Protein 3SYY (pdb70)

Sequence (194 aa):
TEEWFAARLGKVTASRVADVMTKAASRQNYMAELICQRLTGTQEINAAMQRGTELEPHARARYIIETGEIVTEVGLIDHPTIAGFGASPDGLVGDTGLIEIKCPNTWTHIETIKTGKPKPEYIKQMQTQMACTGRQWCDFVSYDDRLPDDMQYFCTRIERDDALIAEIETEVSAFLAELEAEIEYLKRKAAKLA

Organism: Laribacter hongkongensis (strain HLHK9) (NCBI:txid557598)

Nearest PDB structures (foldseek):
  3syy-assembly1_A  TM=1.005E+00  e=6.289E-39  Laribacter hongkongensis HLHK9
  3sz4-assembly1_A  TM=1.000E+00  e=2.609E-36  Laribacter hongkongensis HLHK9
  3slp-assembly1_B  TM=9.345E-01  e=1.397E-15  Lambdavirus lambda
  3sm4-assembly1_A  TM=9.066E-01  e=1.131E-14  Lambdavirus lambda
  5yet-assembly1_B  TM=6.930E-01  e=3.016E-07  Acanthamoeba polyphaga mimivirus

InterPro domains:
  IPR011335 Restriction endonuclease type II-like [SSF52980] (2-192)
  IPR011604 PD-(D/E)XK endonuclease-like domain superfamily [G3DSA:3.90.320.10] (1-203)
  IPR017482 Lambda-type exonuclease [TIGR03033] (2-155)
  IPR019080 YqaJ viral recombinase [PF09588] (7-148)
  IPR051703 NF-kappa-B Signaling Regulator [PTHR46609] (3-188)

CATH classification: 3.90.320.10

Solvent-accessible surface area: 10915 Å² total; per-residue (Å²): 136,154,117,121,91,66,28,30,54,3,46,0,21,2,74,70,0,20,39,1,7,57,188,66,75,37,38,90,94,4,11,51,74,3,17,70,27,75,79,91,40,91,52,169,226,124,88,40,136,124,63,8,99,120,13,47,73,101,0,26,48,36,0,68,135,90,60,66,52,130,29,77,116,46,42,30,49,76,13,97,121,28,86,20,1,0,0,40,3,24,0,36,0,32,132,66,0,0,0,10,8,33,15,31,85,39,143,44,0,41,83,18,71,138,83,32,149,11,95,97,77,55,42,47,14,0,4,0,0,0,4,6,36,46,35,89,29,0,5,4,0,1,16,0,61,126,25,79,103,126,90,26,46,28,44,40,107,28,109,64,62,94,79,34,8,56,92,0,45,94,36,0,50,47,0,7,60,78,0,82,62,76,16,90,133,67,114,164,116,65,73,179,157,119

Radius of gyrati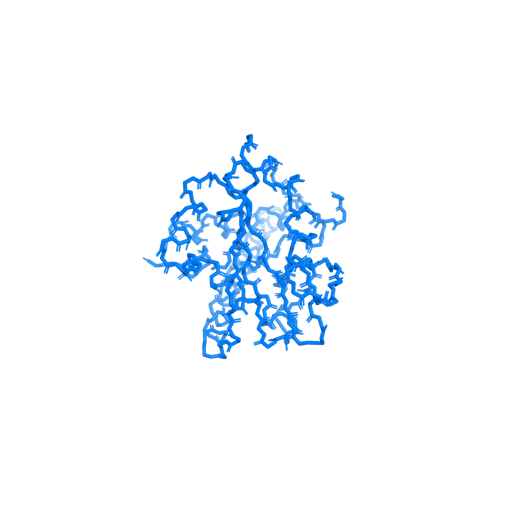on: 18.14 Å; Cα contacts (8 Å, |Δi|>4): 286; chains: 1; bounding box: 41×59×33 Å

Foldseek 3Di:
DVVLQVVQQLAAELLLLCLLDDPDPSNVVVLVQSLCRVVVVGHDDDPFVVVWVVCVVVQVVVVCVVPVWDWAADGWFAQPPDPRYTYGFRTDTDPAETEHETAGDPVVLVVCVVVVDDPVSVLSSFLSNCRRPVHFKYKYWYAYPVDPPVSGIHIDIGTHDVVSNVVSVVSSNVSVVVSVVVSVVVVVVVVVVD

B-factor: mean 37.61, std 10.14, range [21.61, 78.62]

Structure (mmCIF, N/CA/C/O backbone):
data_3SYY
#
_entry.id   3SYY
#
_cell.length_a   108.939
_cell.length_b   108.939
_cell.length_c   47.647
_cell.angle_alpha   90.00
_cell.angle_beta   90.00
_cell.angle_gamma   120.00
#
_symmetry.space_group_name_H-M   'P 63'
#
loop_
_entity.id
_entity.type
_entity.pdbx_description
1 polymer Exonuclease
2 non-polymer 'MAGNESIUM ION'
3 water water
#
loop_
_atom_site.group_PDB
_atom_site.id
_atom_site.type_symbol
_atom_site.label_atom_id
_atom_site.label_alt_id
_atom_site.label_comp_id
_atom_site.label_asym_id
_atom_site.label_entity_id
_atom_site.label_seq_id
_atom_site.pdbx_PDB_ins_code
_atom_site.Cartn_x
_atom_site.Cartn_y
_atom_site.Cartn_z
_atom_site.occupancy
_atom_site.B_iso_or_equiv
_atom_site.auth_seq_id
_atom_site.auth_comp_id
_atom_site.auth_asym_id
_atom_site.auth_atom_id
_atom_site.pdbx_PDB_model_num
ATOM 1 N N . THR A 1 5 ? -35.344 21.249 22.404 1.00 70.49 5 THR A N 1
ATOM 2 C CA . THR A 1 5 ? -34.118 21.662 23.150 1.00 70.50 5 THR A CA 1
ATOM 3 C C . THR A 1 5 ? -33.793 23.090 22.750 1.00 70.31 5 THR A C 1
ATOM 4 O O . THR A 1 5 ? -34.606 23.770 22.126 1.00 70.49 5 THR A O 1
ATOM 8 N N . GLU A 1 6 ? -32.600 23.530 23.131 1.00 69.94 6 GLU A N 1
A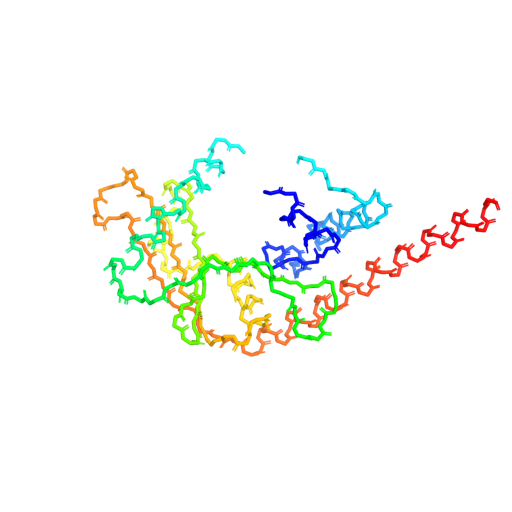TOM 9 C CA . GLU A 1 6 ? -32.023 24.783 22.683 1.00 69.36 6 GLU A CA 1
ATOM 10 C C . GLU A 1 6 ? -30.800 24.375 21.885 1.00 68.12 6 GLU A C 1
ATOM 11 O O . GLU A 1 6 ? -30.311 25.118 21.031 1.00 67.96 6 GLU A O 1
ATOM 17 N N . GLU A 1 7 ? -30.302 23.179 22.182 1.00 66.49 7 GLU A N 1
ATOM 18 C CA . GLU A 1 7 ? -29.171 22.629 21.457 1.00 65.07 7 GLU A CA 1
ATOM 19 C C . GLU A 1 7 ? -29.682 22.112 20.119 1.00 62.96 7 GLU A C 1
ATOM 20 O O . GLU A 1 7 ? -28.961 22.131 19.125 1.00 62.71 7 GLU A O 1
ATOM 26 N N . TRP A 1 8 ? -30.939 21.664 20.114 1.00 60.60 8 TRP A N 1
ATOM 27 C CA . TRP A 1 8 ? -31.641 21.264 18.895 1.00 58.44 8 TRP A CA 1
ATOM 28 C C . TRP A 1 8 ? -31.572 22.377 17.824 1.00 56.74 8 TRP A C 1
ATOM 29 O O . TRP A 1 8 ? -31.070 22.167 16.718 1.00 55.91 8 TRP A O 1
ATOM 40 N N . PHE A 1 9 ? -32.058 23.559 18.193 1.00 55.16 9 PHE A N 1
ATOM 41 C CA . PHE A 1 9 ? -32.029 24.733 17.327 1.00 53.63 9 PHE A CA 1
ATOM 42 C C . PHE A 1 9 ? -30.600 25.106 16.955 1.00 51.79 9 PHE A C 1
ATOM 43 O O . PHE A 1 9 ? -30.300 25.344 15.791 1.00 50.89 9 PHE A O 1
ATOM 51 N N . ALA A 1 10 ? -29.713 25.139 17.943 1.00 49.81 10 ALA A N 1
ATOM 52 C CA . ALA A 1 10 ? -28.349 25.568 17.699 1.00 47.92 10 ALA A CA 1
ATOM 53 C C . ALA A 1 10 ? -27.648 24.723 16.648 1.00 46.55 10 ALA A C 1
ATOM 54 O O . ALA A 1 10 ? -26.876 25.228 15.846 1.00 45.04 10 ALA A O 1
ATOM 56 N N . ALA A 1 11 ? -27.911 23.426 16.658 1.00 45.03 11 ALA A N 1
ATOM 57 C CA . ALA A 1 11 ? -27.257 22.527 15.712 1.00 43.10 11 ALA A CA 1
ATOM 58 C C . ALA A 1 11 ? -27.774 22.738 14.284 1.00 41.74 11 ALA A C 1
ATOM 59 O O . ALA A 1 11 ? -27.094 22.399 13.322 1.00 41.55 11 ALA A O 1
ATOM 61 N N . ARG A 1 12 ? -28.973 23.310 14.161 1.00 39.84 12 ARG A N 1
ATOM 62 C CA . ARG A 1 12 ? -29.652 23.479 12.877 1.00 38.83 12 ARG A CA 1
ATOM 63 C C . ARG A 1 12 ? -29.524 24.900 12.286 1.00 37.98 12 ARG A C 1
ATOM 64 O O . ARG A 1 12 ? -29.749 25.094 11.083 1.00 37.58 12 ARG A O 1
ATOM 72 N N . LEU A 1 13 ? -29.171 25.866 13.130 1.00 37.03 13 LEU A N 1
ATOM 73 C CA . LEU A 1 13 ? -29.106 27.295 12.725 1.00 36.64 13 LEU A CA 1
ATOM 74 C C . LEU A 1 13 ? -28.263 27.559 11.472 1.00 34.92 13 LEU A C 1
ATOM 75 O O . LEU A 1 13 ? -27.116 27.147 11.389 1.00 36.34 13 LEU A O 1
ATOM 80 N N . GLY A 1 14 ? -28.852 28.195 10.465 1.00 33.90 14 GLY A N 1
ATOM 81 C CA . GLY A 1 14 ? -28.121 28.513 9.258 1.00 32.13 14 GLY A CA 1
ATOM 82 C C . GLY A 1 14 ? -27.830 27.360 8.310 1.00 31.84 14 GLY A C 1
ATOM 83 O O . GLY A 1 14 ? -27.234 27.574 7.272 1.00 30.41 14 GLY A O 1
ATOM 84 N N . LYS A 1 15 ? -28.270 26.140 8.636 1.00 31.00 15 LYS A N 1
ATOM 85 C CA . LYS A 1 15 ? -27.939 24.967 7.793 1.00 29.82 15 LYS A CA 1
ATOM 86 C C . LYS A 1 15 ? -29.093 24.566 6.902 1.00 28.87 15 LYS A C 1
ATOM 87 O O . LYS A 1 15 ? -30.255 24.735 7.264 1.00 28.57 15 LYS A O 1
ATOM 93 N N . VAL A 1 16 ? -28.771 24.059 5.715 1.00 27.89 16 VAL A N 1
ATOM 94 C CA . VAL A 1 16 ? -29.719 23.351 4.908 1.00 27.70 16 VAL A CA 1
ATOM 95 C C . VAL A 1 16 ? -29.980 22.004 5.614 1.00 28.45 16 VAL A C 1
ATOM 96 O O . VAL A 1 16 ? -29.032 21.312 5.989 1.00 26.90 16 VAL A O 1
ATOM 100 N N . THR A 1 17 ? -31.253 21.667 5.831 1.00 28.04 17 THR A N 1
ATOM 101 C CA . THR A 1 17 ? -31.549 20.381 6.468 1.00 29.05 17 THR A CA 1
ATOM 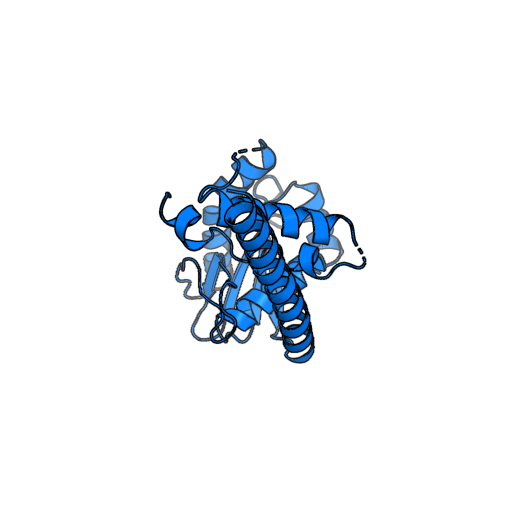102 C C . THR A 1 17 ? -32.266 19.457 5.490 1.00 28.42 17 THR A C 1
ATOM 103 O O . THR A 1 17 ? -32.878 19.896 4.511 1.00 26.89 17 THR A O 1
ATOM 107 N N . ALA A 1 18 ? -32.183 18.155 5.752 1.00 27.57 18 ALA A N 1
ATOM 108 C CA . ALA A 1 18 ? -32.804 17.165 4.874 1.00 29.14 18 ALA A CA 1
ATOM 109 C C . ALA A 1 18 ? -34.320 17.453 4.664 1.00 28.58 18 ALA A C 1
ATOM 110 O O . ALA A 1 18 ? -34.839 17.279 3.581 1.00 28.05 18 ALA A O 1
ATOM 112 N N . SER A 1 19 ? -34.993 17.897 5.710 1.00 30.12 19 SER A N 1
ATOM 113 C CA . SER A 1 19 ? -36.448 18.141 5.629 1.00 32.77 19 SER A CA 1
ATOM 114 C C . SER A 1 19 ? -36.804 19.289 4.675 1.00 32.54 19 SER A C 1
ATOM 115 O O . SER A 1 19 ? -37.965 19.457 4.310 1.00 31.60 19 SER A O 1
ATOM 118 N N . ARG A 1 20 ? -35.795 20.055 4.240 1.00 30.06 20 ARG A N 1
ATOM 119 C CA . ARG A 1 20 ? -36.063 21.203 3.377 1.00 30.29 20 ARG A CA 1
ATOM 120 C C . ARG A 1 20 ? -35.427 21.053 2.028 1.00 30.52 20 ARG A C 1
ATOM 121 O O . ARG A 1 20 ? -35.488 21.963 1.175 1.00 30.53 20 ARG A O 1
ATOM 129 N N . VAL A 1 21 ? -34.797 19.900 1.784 1.00 30.34 21 VAL A N 1
ATOM 130 C CA . VAL A 1 21 ? -34.126 19.728 0.500 1.00 30.11 21 VAL A CA 1
ATOM 131 C C . VAL A 1 21 ? -35.084 19.873 -0.664 1.00 31.15 21 VAL A C 1
ATOM 132 O O . VAL A 1 21 ? -34.721 20.416 -1.725 1.00 30.93 21 VAL A O 1
ATOM 136 N N . ALA A 1 22 ? -36.327 19.406 -0.503 1.00 30.90 22 ALA A N 1
ATOM 137 C CA . ALA A 1 22 ? -37.277 19.567 -1.595 1.00 31.08 22 ALA A CA 1
ATOM 138 C C . ALA A 1 22 ? -37.498 21.067 -1.969 1.00 31.67 22 ALA A C 1
ATOM 139 O O . ALA A 1 22 ? -37.681 21.401 -3.138 1.00 31.45 22 ALA A O 1
ATOM 141 N N . ASP A 1 23 ? -37.482 21.948 -0.979 1.00 31.59 23 ASP A N 1
ATOM 142 C CA . ASP A 1 23 ? -37.593 23.394 -1.257 1.00 32.24 23 ASP A CA 1
ATOM 143 C C . ASP A 1 23 ? -36.377 23.918 -2.036 1.00 33.05 23 ASP A C 1
ATOM 144 O O . ASP A 1 23 ? -36.524 24.785 -2.919 1.00 34.08 23 ASP A O 1
ATOM 149 N N . VAL A 1 24 ? -35.201 23.409 -1.689 1.00 32.77 24 VAL A N 1
ATOM 150 C CA . VAL A 1 24 ? -33.993 23.728 -2.439 1.00 33.94 24 VAL A CA 1
ATOM 151 C C . VAL A 1 24 ? -34.140 23.368 -3.919 1.00 36.90 24 VAL A C 1
ATOM 152 O O . VAL A 1 24 ? -33.884 24.206 -4.771 1.00 36.95 24 VAL A O 1
ATOM 156 N N . MET A 1 25 ? -34.623 22.159 -4.223 1.00 37.54 25 MET A N 1
ATOM 157 C CA . MET A 1 25 ? -34.526 21.597 -5.569 1.00 41.90 25 MET A CA 1
ATOM 158 C C . MET A 1 25 ? -35.717 21.804 -6.496 1.00 45.16 25 MET A C 1
ATOM 159 O O . MET A 1 25 ? -35.637 21.486 -7.677 1.00 46.35 25 MET A O 1
ATOM 164 N N . THR A 1 26 ? -36.824 22.304 -5.984 1.00 49.36 26 THR A N 1
ATOM 165 C CA . THR A 1 26 ? -38.052 22.251 -6.776 1.00 53.42 26 THR A CA 1
ATOM 166 C C . THR A 1 26 ? -38.075 23.287 -7.899 1.00 55.22 26 THR A C 1
ATOM 167 O O . THR A 1 26 ? -37.503 24.381 -7.760 1.00 55.95 26 THR A O 1
ATOM 171 N N . LYS A 1 27 ? -38.715 22.917 -9.011 1.00 57.45 27 LYS A N 1
ATOM 172 C CA . LYS A 1 27 ? -38.760 23.753 -10.225 1.00 59.04 27 LYS A CA 1
ATOM 173 C C . LYS A 1 27 ? -40.183 23.919 -10.766 1.00 59.51 27 LYS A C 1
ATOM 174 O O . LYS A 1 27 ? -40.481 24.905 -11.453 1.00 60.80 27 LYS A O 1
ATOM 180 N N . ALA A 1 33 ? -38.106 28.192 -8.347 1.00 53.08 33 ALA A N 1
ATOM 181 C CA . ALA A 1 33 ? -39.278 28.272 -7.462 1.00 52.04 33 ALA A CA 1
ATOM 182 C C . ALA A 1 33 ? -39.208 29.322 -6.337 1.00 51.02 33 ALA A C 1
ATOM 183 O O . ALA A 1 33 ? -38.119 29.782 -5.912 1.00 51.10 33 ALA A O 1
ATOM 185 N N . ALA A 1 34 ? -40.400 29.725 -5.885 1.00 48.36 34 ALA A N 1
ATOM 186 C CA . ALA A 1 34 ? -40.550 30.654 -4.773 1.00 44.95 34 ALA A CA 1
ATOM 187 C C . ALA A 1 34 ? -40.063 29.973 -3.509 1.00 42.64 34 ALA A C 1
ATOM 188 O O . ALA A 1 34 ? -39.458 30.615 -2.669 1.00 40.67 34 ALA A O 1
ATOM 190 N N . SER A 1 35 ? -40.326 28.662 -3.386 1.00 39.75 35 SER A N 1
ATOM 191 C CA . SER A 1 35 ? -39.908 27.954 -2.184 1.00 38.20 35 SER A CA 1
ATOM 192 C C . SER A 1 35 ? -38.375 27.948 -2.032 1.00 34.55 35 SER A C 1
ATOM 193 O O . SER A 1 35 ? -37.888 27.953 -0.928 1.00 34.56 35 SER A O 1
ATOM 196 N N . ARG A 1 36 ? -37.637 27.911 -3.127 1.00 32.26 36 ARG A N 1
ATOM 197 C CA . ARG A 1 36 ? -36.155 27.937 -3.020 1.00 30.54 36 ARG A CA 1
ATOM 198 C C . ARG A 1 36 ? -35.686 29.298 -2.512 1.00 30.17 36 ARG A C 1
ATOM 199 O O . ARG A 1 36 ? -34.903 29.412 -1.569 1.00 28.92 36 ARG A O 1
ATOM 207 N N . GLN A 1 37 ? -36.186 30.351 -3.141 1.00 29.92 37 GLN A N 1
ATOM 208 C CA . GLN A 1 37 ? -35.863 31.705 -2.674 1.00 31.71 37 GLN A CA 1
ATOM 209 C C . GLN A 1 37 ? -36.338 32.024 -1.276 1.00 30.49 37 GLN A C 1
ATOM 210 O O . GLN A 1 37 ? -35.632 32.693 -0.509 1.00 30.44 37 GLN A O 1
ATOM 216 N N . ASN A 1 38 ? -37.535 31.550 -0.899 1.00 30.78 38 ASN A N 1
ATOM 217 C CA . ASN A 1 38 ? -38.013 31.784 0.480 1.00 30.46 38 ASN A CA 1
ATOM 218 C C . ASN A 1 38 ? -37.161 31.070 1.523 1.00 29.91 38 ASN A C 1
ATOM 219 O O . ASN A 1 38 ? -36.895 31.612 2.580 1.00 28.32 38 ASN A O 1
ATOM 224 N N . TYR A 1 39 ? -36.726 29.844 1.224 1.00 29.07 39 TYR A N 1
ATOM 225 C CA . TYR A 1 39 ? -35.825 29.135 2.153 1.00 29.40 39 TYR A CA 1
ATOM 226 C C . TYR A 1 39 ? -34.478 29.856 2.222 1.00 28.74 39 TYR A C 1
ATOM 227 O O . TYR A 1 39 ? -33.923 30.010 3.276 1.00 28.99 39 TYR A O 1
ATOM 236 N N . MET A 1 40 ? -33.963 30.264 1.069 1.00 30.18 40 MET A N 1
ATOM 237 C CA . MET A 1 40 ? -32.683 31.015 1.032 1.00 31.63 40 MET A CA 1
ATOM 238 C C . MET A 1 40 ? -32.761 32.241 1.972 1.00 30.97 40 MET A C 1
ATOM 239 O O . MET A 1 40 ? -31.893 32.440 2.822 1.00 30.26 40 MET A O 1
ATOM 244 N N . ALA A 1 41 ? -33.872 33.001 1.888 1.00 30.85 41 ALA A N 1
ATOM 245 C CA . ALA A 1 41 ? -34.093 34.167 2.740 1.00 30.13 41 ALA A CA 1
ATOM 246 C C . ALA A 1 41 ? -34.131 33.750 4.203 1.00 29.45 41 ALA A C 1
ATOM 247 O O . ALA A 1 41 ? -33.544 34.403 5.079 1.00 29.62 41 ALA A O 1
ATOM 249 N N . GLU A 1 42 ? -34.782 32.618 4.500 1.00 29.12 42 GLU A N 1
ATOM 250 C CA . GLU A 1 42 ? -34.831 32.154 5.864 1.00 28.94 42 GLU A CA 1
ATOM 251 C C . GLU A 1 42 ? -33.425 31.874 6.411 1.00 28.02 42 GLU A C 1
ATOM 252 O O . GLU A 1 42 ? -33.114 32.197 7.569 1.00 27.96 42 GLU A O 1
ATOM 258 N N . LEU A 1 43 ? -32.610 31.183 5.622 1.00 28.77 43 LEU A N 1
ATOM 259 C CA . LEU A 1 43 ? -31.261 30.819 6.097 1.00 28.51 43 LEU A CA 1
ATOM 260 C C . LEU A 1 43 ? -30.334 32.078 6.181 1.00 28.27 43 LEU A C 1
ATOM 261 O O . LEU A 1 43 ? -29.509 32.189 7.093 1.00 29.97 43 LEU A O 1
ATOM 266 N N . ILE A 1 44 ? -30.501 33.014 5.253 1.00 28.87 44 ILE A N 1
ATOM 267 C CA . ILE A 1 44 ? -29.740 34.306 5.332 1.00 29.86 44 ILE A CA 1
ATOM 268 C C . ILE A 1 44 ? -30.024 35.001 6.649 1.00 29.01 44 ILE A C 1
ATOM 269 O O . ILE A 1 44 ? -29.092 35.355 7.401 1.00 28.85 44 ILE A O 1
ATOM 274 N N . CYS A 1 45 ? -31.311 35.151 6.977 1.00 28.61 45 CYS A N 1
ATOM 275 C CA . CYS A 1 45 ? -31.672 35.819 8.206 1.00 28.83 45 CYS A CA 1
ATOM 276 C C . CYS A 1 45 ? -31.181 35.053 9.452 1.00 29.54 45 CYS A C 1
ATOM 277 O O . CYS A 1 45 ? -30.796 35.655 10.436 1.00 29.57 45 CYS A O 1
ATOM 280 N N . GLN A 1 46 ? -31.234 33.713 9.434 1.00 29.31 46 GLN A N 1
ATOM 281 C CA . GLN A 1 46 ? -30.700 32.955 10.562 1.00 28.59 46 GLN A CA 1
ATOM 282 C C . GLN A 1 46 ? -29.198 33.216 10.766 1.00 28.50 46 GLN A C 1
ATOM 283 O O . GLN A 1 46 ? -28.768 33.430 11.863 1.00 28.92 46 GLN A O 1
ATOM 289 N N . ARG A 1 47 ? -28.435 33.187 9.692 1.00 28.89 47 ARG A N 1
ATOM 290 C CA . ARG A 1 47 ? -26.983 33.369 9.785 1.00 30.64 47 ARG A CA 1
ATOM 291 C C . ARG A 1 47 ? -26.640 34.795 10.223 1.00 31.01 47 ARG A C 1
ATOM 292 O O . ARG A 1 47 ? -25.778 34.983 11.061 1.00 31.96 47 ARG A O 1
ATOM 300 N N . LEU A 1 48 ? -27.348 35.781 9.694 1.00 31.12 48 LEU A N 1
ATOM 301 C CA . LEU A 1 48 ? -27.092 37.192 10.046 1.00 31.31 48 LEU A CA 1
ATOM 302 C C . LEU A 1 48 ? -27.525 37.562 11.438 1.00 32.24 48 LEU A C 1
ATOM 303 O O . LEU A 1 48 ? -26.764 38.247 12.167 1.00 32.45 48 LEU A O 1
ATOM 308 N N . THR A 1 49 ? -28.723 37.109 11.841 1.00 32.66 49 THR A N 1
ATOM 309 C CA . THR A 1 49 ? -29.269 37.471 13.159 1.00 33.50 49 THR A CA 1
ATOM 310 C C . THR A 1 49 ? -28.847 36.530 14.287 1.00 35.33 49 THR A C 1
ATOM 311 O O . THR A 1 49 ? -28.917 36.885 15.495 1.00 33.44 49 THR A O 1
ATOM 315 N N . GLY A 1 50 ? -28.400 35.332 13.916 1.00 36.63 50 GLY A N 1
ATOM 316 C CA . GLY A 1 50 ? -28.042 34.358 14.932 1.00 40.53 50 GLY A CA 1
ATOM 317 C C . GLY A 1 50 ? -29.219 33.717 15.654 1.00 42.17 50 GLY A C 1
ATOM 318 O O . GLY A 1 50 ? -29.013 33.037 16.634 1.00 43.25 50 GLY A O 1
ATOM 319 N N . THR A 1 51 ? -30.442 33.935 15.188 1.00 44.34 51 THR A N 1
ATOM 320 C CA . THR A 1 51 ? -31.634 33.260 15.736 1.00 47.83 51 THR A CA 1
ATOM 321 C C . THR A 1 51 ? -32.599 32.880 14.614 1.00 48.92 51 THR A C 1
ATOM 322 O O . THR A 1 51 ? -32.537 33.433 13.511 1.00 47.42 51 THR A O 1
ATOM 326 N N . GLN A 1 52 ? -33.468 31.905 14.897 1.00 51.57 52 GLN A N 1
ATOM 327 C CA . GLN A 1 52 ? -34.511 31.511 13.952 1.00 53.75 52 GLN A CA 1
ATOM 328 C C . GLN A 1 52 ? -35.836 32.109 14.397 1.00 55.75 52 GLN A C 1
ATOM 329 O O . GLN A 1 52 ? -36.016 32.362 15.590 1.00 55.82 52 GLN A O 1
ATOM 335 N N . GLU A 1 53 ? -36.748 32.337 13.445 1.00 58.01 53 GLU A N 1
ATOM 336 C CA . GLU A 1 53 ? -38.132 32.764 13.748 1.00 60.50 53 GLU A CA 1
ATOM 337 C C . GLU A 1 53 ? -38.963 31.622 14.364 1.00 61.48 53 GLU A C 1
ATOM 338 O O . GLU A 1 53 ? -38.826 30.471 13.945 1.00 61.71 53 GLU A O 1
ATOM 344 N N . ILE A 1 54 ? -39.813 31.934 15.345 1.00 62.42 54 ILE A N 1
ATOM 345 C CA . ILE A 1 54 ? -40.665 30.899 15.971 1.00 63.49 54 ILE A CA 1
ATOM 346 C C . ILE A 1 54 ? -41.914 30.618 15.135 1.00 63.47 54 ILE A C 1
ATOM 347 O O . ILE A 1 54 ? -41.834 29.973 14.088 1.00 63.76 54 ILE A O 1
ATOM 352 N N . ASN A 1 58 ? -49.144 23.934 14.244 1.00 54.85 58 ASN A N 1
ATOM 353 C CA . ASN A 1 58 ? -50.572 23.791 14.546 1.00 55.01 58 ASN A CA 1
ATOM 354 C C . ASN A 1 58 ? -50.940 22.545 15.380 1.00 55.10 58 ASN A C 1
ATOM 355 O O . ASN A 1 58 ? -50.064 21.772 15.775 1.00 54.81 58 ASN A O 1
ATOM 360 N N . ALA A 1 59 ? -52.236 22.372 15.653 1.00 54.68 59 ALA A N 1
ATOM 361 C CA . ALA A 1 59 ? -52.755 21.207 16.401 1.00 54.80 59 ALA A CA 1
ATOM 362 C C . ALA A 1 59 ? -52.267 19.862 15.827 1.00 54.64 59 ALA A C 1
ATOM 363 O O . ALA A 1 59 ? -51.756 19.019 16.574 1.00 54.70 59 ALA A O 1
ATOM 365 N N . ALA A 1 60 ? -52.387 19.701 14.503 1.00 54.23 60 ALA A N 1
ATOM 366 C CA . ALA A 1 60 ? -51.963 18.493 13.778 1.00 54.10 60 ALA A CA 1
ATOM 367 C C . ALA A 1 60 ? -50.444 18.220 13.840 1.00 53.95 60 ALA A C 1
ATOM 368 O O . ALA A 1 60 ? -50.017 17.072 14.013 1.00 53.15 60 ALA A O 1
ATOM 370 N N . MET A 1 61 ? -49.635 19.278 13.708 1.00 53.59 61 MET A N 1
ATOM 371 C CA . MET A 1 61 ? -48.181 19.189 13.861 1.00 52.97 61 MET A CA 1
ATOM 372 C C . MET A 1 61 ? -47.798 18.797 15.270 1.00 51.87 61 MET A C 1
ATOM 373 O O . MET A 1 61 ? -46.961 17.920 15.466 1.00 51.49 61 MET A O 1
ATOM 378 N N . GLN A 1 62 ? -48.399 19.447 16.254 1.00 50.41 62 GLN A N 1
ATOM 379 C CA . GLN A 1 62 ? -48.090 19.145 17.639 1.00 49.83 62 GLN A CA 1
ATOM 380 C C . GLN A 1 62 ? -48.535 17.711 18.005 1.00 48.47 62 GLN A C 1
ATOM 381 O O . GLN A 1 62 ? -47.793 16.968 18.662 1.00 47.55 62 GLN A O 1
ATOM 387 N N . ARG A 1 63 ? -49.751 17.350 17.588 1.00 46.59 63 ARG A N 1
ATOM 388 C CA . ARG A 1 63 ? -50.317 16.034 17.880 1.00 45.83 63 ARG A CA 1
ATOM 389 C C . ARG A 1 63 ? -49.378 14.985 17.260 1.00 44.47 63 ARG A C 1
ATOM 390 O O . ARG A 1 63 ? -48.991 14.016 17.920 1.00 45.00 63 ARG A O 1
ATOM 398 N N . GLY A 1 64 ? -48.971 15.249 16.023 1.00 43.33 64 GLY A N 1
ATOM 399 C CA . GLY A 1 64 ? -48.008 14.455 15.283 1.00 42.65 64 GLY A CA 1
ATOM 400 C C . GLY A 1 64 ? -46.687 14.196 15.981 1.00 42.65 64 GLY A C 1
ATOM 401 O O . GLY A 1 64 ? -46.266 13.034 16.096 1.00 42.80 64 GLY A O 1
ATOM 402 N N . THR A 1 65 ? -46.033 15.266 16.440 1.00 41.09 65 THR A N 1
ATOM 403 C CA . THR A 1 65 ? -44.747 15.190 17.140 1.00 40.95 65 THR A CA 1
ATOM 404 C C . THR A 1 65 ? -44.881 14.352 18.388 1.00 39.31 65 THR A C 1
ATOM 405 O O . THR A 1 65 ? -43.993 13.540 18.686 1.00 38.24 65 THR A O 1
ATOM 409 N N . GLU A 1 66 ? -46.001 14.519 19.091 1.00 36.77 66 GLU A N 1
ATOM 410 C CA . GLU A 1 66 ? -46.233 13.775 20.311 1.00 37.39 66 GLU A CA 1
ATOM 411 C C . GLU A 1 66 ? -46.481 12.290 20.077 1.00 34.68 66 GLU A C 1
ATOM 412 O O . GLU A 1 66 ? -46.226 11.483 20.955 1.00 36.33 66 GLU A O 1
ATOM 418 N N . LEU A 1 67 ? -47.015 11.954 18.922 1.00 33.34 67 LEU A N 1
ATOM 419 C CA . LEU A 1 67 ? -47.252 10.536 18.552 1.00 31.71 67 LEU A CA 1
ATOM 420 C C . LEU A 1 67 ? -45.998 9.812 18.035 1.00 32.29 67 LEU A C 1
ATOM 421 O O . LEU A 1 67 ? -45.985 8.566 17.905 1.00 31.02 67 LEU A O 1
ATOM 426 N N . GLU A 1 68 ? -44.966 10.547 17.670 1.00 30.46 68 GLU A N 1
ATOM 427 C CA . GLU A 1 68 ? -43.872 9.858 16.966 1.00 33.10 68 GLU A CA 1
ATOM 428 C C . GLU A 1 68 ? -43.186 8.730 17.837 1.00 32.68 68 GLU A C 1
ATOM 429 O O . GLU A 1 68 ? -42.812 7.688 17.303 1.00 32.62 68 GLU A O 1
ATOM 435 N N . PRO A 1 69 ? -43.067 8.919 19.152 1.00 32.83 69 PRO A N 1
ATOM 436 C CA . PRO A 1 69 ? -42.531 7.761 19.878 1.00 32.89 69 PRO A CA 1
ATOM 437 C C . PRO A 1 69 ? -43.449 6.532 19.938 1.00 32.08 69 PRO A C 1
ATOM 438 O O . PRO A 1 69 ? -42.943 5.450 20.201 1.00 30.84 69 PRO A O 1
ATOM 442 N N . HIS A 1 70 ? -44.752 6.713 19.708 1.00 31.08 70 HIS A N 1
ATOM 443 C CA . HIS A 1 70 ? -45.689 5.584 19.650 1.00 29.75 70 HIS A CA 1
ATOM 444 C C . HIS A 1 70 ? -45.345 4.899 18.367 1.00 29.22 70 HIS A C 1
ATOM 445 O O . HIS A 1 70 ? -45.249 3.661 18.328 1.00 28.41 70 HIS A O 1
ATOM 452 N N . ALA A 1 71 ? -45.232 5.675 17.283 1.00 28.24 71 ALA A N 1
ATOM 453 C CA . ALA A 1 71 ? -44.897 5.127 15.980 1.00 28.82 71 ALA A CA 1
ATOM 454 C C . ALA A 1 71 ? -43.556 4.382 16.009 1.00 28.90 71 ALA A C 1
ATOM 455 O O . ALA A 1 71 ? -43.433 3.294 15.409 1.00 28.50 71 ALA A O 1
ATOM 457 N N . ARG A 1 72 ? -42.569 4.984 16.657 1.00 28.36 72 ARG A N 1
ATOM 458 C CA . ARG A 1 72 ? -41.236 4.369 16.800 1.00 30.70 72 ARG A CA 1
ATOM 459 C C . ARG A 1 72 ? -41.413 2.993 17.492 1.00 31.39 72 ARG A C 1
ATOM 460 O O . ARG A 1 72 ? -40.850 1.998 17.024 1.00 32.66 72 ARG A O 1
ATOM 468 N N . ALA A 1 73 ? -42.190 2.946 18.576 1.00 32.58 73 ALA A N 1
ATOM 469 C CA . ALA A 1 73 ? -42.386 1.688 19.297 1.00 32.93 73 ALA A CA 1
ATOM 470 C C . ALA A 1 73 ? -43.092 0.689 18.403 1.00 33.12 73 ALA A C 1
ATOM 471 O O . ALA A 1 73 ? -42.643 -0.445 18.311 1.00 34.38 73 ALA A O 1
ATOM 473 N N . ARG A 1 74 ? -44.162 1.098 17.726 1.00 32.21 74 ARG A N 1
ATOM 474 C CA . ARG A 1 74 ? -44.875 0.218 16.812 1.00 31.95 74 ARG A CA 1
ATOM 475 C C . ARG A 1 74 ? -43.965 -0.384 15.740 1.00 32.80 74 ARG A C 1
ATOM 476 O O . ARG A 1 74 ? -44.115 -1.573 15.359 1.00 31.12 74 ARG A O 1
ATOM 484 N N . TYR A 1 75 ? -43.047 0.428 15.210 1.00 31.02 75 TYR A N 1
ATOM 485 C CA . TYR A 1 75 ? -42.144 -0.073 14.176 1.00 30.07 75 TYR A CA 1
ATOM 486 C C . TYR A 1 75 ? -41.287 -1.217 14.745 1.00 31.06 75 TYR A C 1
ATOM 487 O O . TYR A 1 75 ? -41.136 -2.238 14.087 1.00 33.29 75 TYR A O 1
ATOM 496 N N . ILE A 1 76 ? -40.677 -1.003 15.905 1.00 31.55 76 ILE A N 1
ATOM 497 C CA . ILE A 1 76 ? -39.850 -2.067 16.587 1.00 31.78 76 ILE A CA 1
ATOM 498 C C . ILE A 1 76 ? -40.721 -3.313 16.907 1.00 32.63 76 ILE A C 1
ATOM 499 O O . ILE A 1 76 ? -40.284 -4.469 16.748 1.00 34.15 76 ILE A O 1
ATOM 504 N N . ILE A 1 77 ? -41.962 -3.098 17.320 1.00 32.43 77 ILE A N 1
ATOM 505 C CA . ILE A 1 77 ? -42.892 -4.240 17.529 1.00 32.58 77 ILE A CA 1
ATOM 506 C C . ILE A 1 77 ? -43.045 -5.008 16.247 1.00 33.83 77 ILE A C 1
ATOM 507 O O . ILE A 1 77 ? -42.900 -6.253 16.245 1.00 34.94 77 ILE A O 1
ATOM 512 N N . GLU A 1 78 ? -43.284 -4.295 15.148 1.00 32.48 78 GLU A N 1
ATOM 513 C CA . GLU A 1 78 ? -43.522 -4.923 13.872 1.00 33.15 78 GLU A CA 1
ATOM 514 C C . GLU A 1 78 ? -42.281 -5.573 13.258 1.00 33.82 78 GLU A C 1
ATOM 515 O O . GLU A 1 78 ? -42.402 -6.498 12.435 1.00 33.30 78 GLU A O 1
ATOM 521 N N . THR A 1 79 ? -41.090 -5.096 13.607 1.00 33.20 79 THR A N 1
ATOM 522 C CA . THR A 1 79 ? -39.932 -5.535 12.842 1.00 33.33 79 THR A CA 1
ATOM 523 C C . THR A 1 79 ? -38.885 -6.215 13.700 1.00 34.04 79 THR A C 1
ATOM 524 O O . THR A 1 79 ? -38.066 -6.949 13.181 1.00 35.13 79 THR A O 1
ATOM 528 N N . GLY A 1 80 ? -38.838 -5.907 14.982 1.00 34.65 80 GLY A N 1
ATOM 529 C CA . GLY A 1 80 ? -37.764 -6.403 15.838 1.00 35.82 80 GLY A CA 1
ATOM 530 C C . GLY A 1 80 ? -36.397 -5.765 15.637 1.00 37.19 80 GLY A C 1
ATOM 531 O O . GLY A 1 80 ? -35.383 -6.315 16.113 1.00 37.05 80 GLY A O 1
ATOM 532 N N . GLU A 1 81 ? -36.338 -4.610 14.954 1.00 36.97 81 GLU A N 1
ATOM 533 C CA . GLU A 1 81 ? -35.040 -3.960 14.659 1.00 37.52 81 GLU A CA 1
ATOM 534 C C . GLU A 1 81 ? -34.486 -3.228 15.876 1.00 38.52 81 GLU A C 1
ATOM 535 O O . GLU A 1 81 ? -35.248 -2.771 16.738 1.00 38.84 81 GLU A O 1
ATOM 541 N N . ILE A 1 82 ? -33.161 -3.131 15.967 1.00 38.42 82 ILE A N 1
ATOM 542 C CA . ILE A 1 82 ? -32.521 -2.311 16.996 1.00 39.69 82 ILE A CA 1
ATOM 543 C C . ILE A 1 82 ? -32.512 -0.840 16.516 1.00 38.78 82 ILE A C 1
ATOM 544 O O . ILE A 1 82 ? -31.877 -0.508 15.508 1.00 40.36 82 ILE A O 1
ATOM 549 N N . VAL A 1 83 ? -33.167 0.036 17.259 1.00 38.82 83 VAL A N 1
ATOM 550 C CA . VAL A 1 83 ? -33.267 1.448 16.840 1.00 38.15 83 VAL A CA 1
ATOM 551 C C . VAL A 1 83 ? -32.550 2.323 17.820 1.00 38.78 83 VAL A C 1
ATOM 552 O O . VAL A 1 83 ? -32.799 2.233 19.007 1.00 38.64 83 VAL A O 1
ATOM 556 N N . THR A 1 84 ? -31.649 3.187 17.339 1.00 39.83 84 THR A N 1
ATOM 557 C CA . THR A 1 84 ? -30.993 4.146 18.231 1.00 40.93 84 THR A CA 1
ATOM 558 C C . THR A 1 84 ? -31.381 5.570 17.830 1.00 41.11 84 THR A C 1
ATOM 559 O O . THR A 1 84 ? -31.394 5.893 16.665 1.00 40.48 84 THR A O 1
ATOM 563 N N . GLU A 1 85 ? -31.654 6.421 18.796 1.00 42.16 85 GLU A N 1
ATOM 564 C CA . GLU A 1 85 ? -31.891 7.801 18.455 1.00 43.67 85 GLU A CA 1
ATOM 565 C C . GLU A 1 85 ? -30.604 8.577 18.184 1.00 43.84 85 GLU A C 1
ATOM 566 O O . GLU A 1 85 ? -29.508 8.195 18.627 1.00 43.71 85 GLU A O 1
ATOM 572 N N . VAL A 1 86 ? -30.739 9.613 17.366 1.00 42.90 86 VAL A N 1
ATOM 573 C CA . VAL A 1 86 ? -29.611 10.376 16.883 1.00 42.94 86 VAL A CA 1
ATOM 574 C C . VAL A 1 86 ? -30.099 11.823 16.718 1.00 41.97 86 VAL A C 1
ATOM 575 O O . VAL A 1 86 ? -31.302 12.069 16.599 1.00 39.85 86 VAL A O 1
ATOM 579 N N . GLY A 1 87 ? -29.179 12.777 16.767 1.00 41.24 87 GLY A N 1
ATOM 580 C CA . GLY A 1 87 ? -29.544 14.177 16.607 1.00 40.25 87 GLY A CA 1
ATOM 581 C C . GLY A 1 87 ? -29.219 14.562 15.185 1.00 40.31 87 GLY A C 1
ATOM 582 O O . GLY A 1 87 ? -29.458 13.804 14.248 1.00 40.76 87 GLY A O 1
ATOM 583 N N . LEU A 1 88 ? -28.626 15.730 15.007 1.00 40.26 88 LEU A N 1
ATOM 584 C CA . LEU A 1 88 ? -28.278 16.171 13.672 1.00 39.25 88 LEU A CA 1
ATOM 585 C C . LEU A 1 88 ? -26.941 15.591 13.250 1.00 38.40 88 LEU A C 1
ATOM 586 O O . LEU A 1 88 ? -25.963 15.697 13.966 1.00 39.22 88 LEU A O 1
ATOM 591 N N . ILE A 1 89 ? -26.907 14.976 12.081 1.00 37.49 89 ILE A N 1
ATOM 592 C CA . ILE A 1 89 ? -25.686 14.423 11.527 1.00 36.70 89 ILE A CA 1
ATOM 593 C C . ILE A 1 89 ? -25.258 15.312 10.377 1.00 36.61 89 ILE A C 1
ATOM 594 O O . ILE A 1 89 ? -25.979 15.450 9.387 1.00 35.34 89 ILE A O 1
ATOM 599 N N . ASP A 1 90 ? -24.069 15.895 10.483 1.00 36.97 90 ASP A N 1
ATOM 600 C CA . ASP A 1 90 ? -23.560 16.731 9.392 1.00 37.14 90 ASP A CA 1
ATOM 601 C C . ASP A 1 90 ? -23.162 15.921 8.153 1.00 37.43 90 ASP A C 1
ATOM 602 O O . ASP A 1 90 ? -22.733 14.757 8.253 1.00 37.38 90 ASP A O 1
ATOM 607 N N . HIS A 1 91 ? -23.344 16.493 6.977 1.00 35.52 91 HIS A N 1
ATOM 608 C CA . HIS A 1 91 ? -22.928 15.817 5.770 1.00 36.23 91 HIS A CA 1
ATOM 609 C C . HIS A 1 91 ? -21.411 15.611 5.902 1.00 37.68 91 HIS A C 1
ATOM 610 O O . HIS A 1 91 ? -20.716 16.463 6.479 1.00 36.95 91 HIS A O 1
ATOM 617 N N . PRO A 1 92 ? -20.911 14.437 5.480 1.00 38.63 92 PRO A N 1
ATOM 618 C CA . PRO A 1 92 ? -19.462 14.192 5.704 1.00 39.84 92 PRO A CA 1
ATOM 619 C C . PRO A 1 92 ? -18.509 15.260 5.079 1.00 40.05 92 PRO A C 1
ATOM 620 O O . PRO A 1 92 ? -17.475 15.541 5.672 1.00 40.81 92 PRO A O 1
ATOM 624 N N . THR A 1 93 ? -18.883 15.867 3.944 1.00 40.55 93 THR A N 1
ATOM 625 C CA . THR A 1 93 ? -18.026 16.829 3.222 1.00 41.22 93 THR A CA 1
ATOM 626 C C . THR A 1 93 ? -18.625 18.225 2.841 1.00 41.64 93 THR A C 1
ATOM 627 O O . THR A 1 93 ? -17.883 19.178 2.494 1.00 40.97 93 THR A O 1
ATOM 631 N N . ILE A 1 94 ? -19.948 18.349 2.868 1.00 39.95 94 ILE A N 1
ATOM 632 C CA . ILE A 1 94 ? -20.568 19.638 2.521 1.00 38.11 94 ILE A CA 1
ATOM 633 C C . ILE A 1 94 ? -20.881 20.412 3.794 1.00 37.32 94 ILE A C 1
ATOM 634 O O . ILE A 1 94 ? -21.770 20.045 4.589 1.00 36.61 94 ILE A O 1
ATOM 639 N N . ALA A 1 95 ? -20.114 21.478 4.037 1.00 36.12 95 ALA A N 1
ATOM 640 C CA . ALA A 1 95 ? -20.315 22.238 5.257 1.00 34.11 95 ALA A CA 1
ATOM 641 C C . ALA A 1 95 ? -21.687 22.956 5.180 1.00 32.65 95 ALA A C 1
ATOM 642 O O . ALA A 1 95 ? -22.107 23.350 4.087 1.00 31.42 95 ALA A O 1
ATOM 644 N N . GLY A 1 96 ? -22.344 23.089 6.338 1.00 30.99 96 GLY A N 1
ATOM 645 C CA . GLY A 1 96 ? -23.630 23.804 6.494 1.00 31.41 96 GLY A CA 1
ATOM 646 C C . GLY A 1 96 ? -24.830 22.987 6.016 1.00 30.47 96 GLY A C 1
ATOM 647 O O . GLY A 1 96 ? -25.840 23.545 5.561 1.00 28.84 96 GLY A O 1
ATOM 648 N N . PHE A 1 97 ? -24.710 21.655 6.109 1.00 29.83 97 PHE A N 1
ATOM 649 C CA . PHE A 1 97 ? -25.718 20.732 5.552 1.00 30.17 97 PHE A CA 1
ATOM 650 C C . PHE A 1 97 ? -25.777 19.509 6.454 1.00 30.40 97 PHE A C 1
ATOM 651 O O . PHE A 1 97 ? -24.731 18.934 6.810 1.00 29.25 97 PHE A O 1
ATOM 659 N N . GLY A 1 98 ? -26.996 19.116 6.812 1.00 29.43 98 GLY A N 1
ATOM 660 C CA . GLY A 1 98 ? -27.153 18.035 7.753 1.00 30.57 98 GLY A CA 1
ATOM 661 C C . GLY A 1 98 ? -28.515 17.391 7.702 1.00 30.64 98 GLY A C 1
ATOM 662 O O . GLY A 1 98 ? -29.4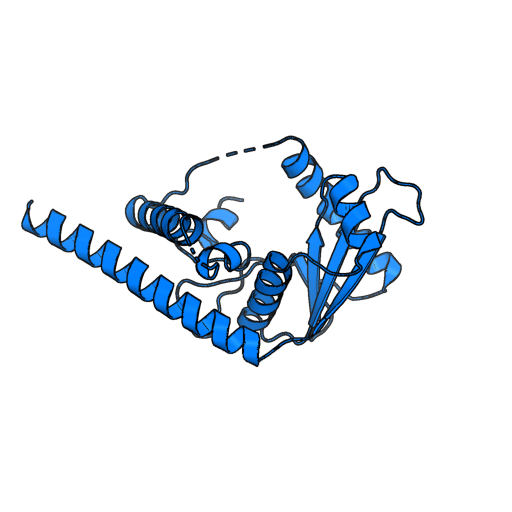22 17.831 6.964 1.00 29.09 98 GLY A O 1
ATOM 663 N N . ALA A 1 99 ? -28.664 16.321 8.487 1.00 30.68 99 ALA A N 1
ATOM 664 C CA . ALA A 1 99 ? -29.913 15.539 8.424 1.00 31.45 99 ALA A CA 1
ATOM 665 C C . ALA A 1 99 ? -30.223 14.986 9.795 1.00 32.54 99 ALA A C 1
ATOM 666 O O . ALA A 1 99 ? -29.309 14.656 10.559 1.00 31.91 99 ALA A O 1
ATOM 668 N N . SER A 1 100 ? -31.519 14.865 10.094 1.00 32.68 100 SER A N 1
ATOM 669 C CA . SER A 1 100 ? -31.915 14.412 11.382 1.00 34.99 100 SER A CA 1
ATOM 670 C C . SER A 1 100 ? -32.882 13.215 11.223 1.00 34.46 100 SER A C 1
ATOM 671 O O . SER A 1 100 ? -34.112 13.387 11.320 1.00 33.76 100 SER A O 1
ATOM 674 N N . PRO A 1 101 ? -32.341 12.001 10.970 1.00 33.52 101 PRO A N 1
ATOM 675 C CA . PRO A 1 101 ? -33.298 10.892 10.839 1.00 32.57 101 PRO A CA 1
ATOM 676 C C . PRO A 1 101 ? -33.985 10.626 12.191 1.00 31.30 101 PRO A C 1
ATOM 677 O O . PRO A 1 101 ? -33.474 11.032 13.230 1.00 30.33 101 PRO A O 1
ATOM 681 N N . ASP A 1 102 ? -35.160 9.999 12.164 1.00 30.19 102 ASP A N 1
ATOM 682 C CA . ASP A 1 102 ? -35.864 9.643 13.382 1.00 29.60 102 ASP A CA 1
ATOM 683 C C . ASP A 1 102 ? -35.268 8.396 14.088 1.00 30.14 102 ASP A C 1
ATOM 684 O O . ASP A 1 102 ? -35.653 8.083 15.196 1.00 30.86 102 ASP A O 1
ATOM 689 N N . GLY A 1 103 ? -34.326 7.717 13.460 1.00 30.41 103 GLY A N 1
ATOM 690 C CA . GLY A 1 103 ? -33.583 6.661 14.187 1.00 31.40 103 GLY A CA 1
ATOM 691 C C . GLY A 1 103 ? -32.541 6.018 13.298 1.00 31.30 103 GLY A C 1
ATOM 692 O O . GLY A 1 103 ? -32.698 5.979 12.091 1.00 31.98 103 GLY A O 1
ATOM 693 N N . LEU A 1 104 ? -31.459 5.543 13.903 1.00 33.09 104 LEU A N 1
ATOM 694 C CA . LEU A 1 104 ? -30.545 4.601 13.205 1.00 33.85 104 LEU A CA 1
ATOM 695 C C . LEU A 1 104 ? -31.054 3.188 13.426 1.00 33.38 104 LEU A C 1
ATOM 696 O O . LEU A 1 104 ? -31.343 2.794 14.564 1.00 34.37 104 LEU A O 1
ATOM 701 N N . VAL A 1 105 ? -31.171 2.442 12.350 1.00 33.78 105 VAL A N 1
ATOM 702 C CA . VAL A 1 105 ? -31.719 1.079 12.427 1.00 35.59 105 VAL A CA 1
ATOM 703 C C . VAL A 1 105 ? -30.593 0.115 12.065 1.00 36.79 105 VAL A C 1
ATOM 704 O O . VAL A 1 105 ? -30.055 0.168 10.960 1.00 36.61 105 VAL A O 1
ATOM 708 N N . GLY A 1 106 ? -30.287 -0.799 12.978 1.00 38.16 106 GLY A N 1
ATOM 709 C CA . GLY A 1 106 ? -29.228 -1.772 12.711 1.00 40.03 106 GLY A CA 1
ATOM 710 C C . GLY A 1 106 ? -27.915 -1.059 12.447 1.00 41.10 106 GLY A C 1
ATOM 711 O O . GLY A 1 106 ? -27.637 -0.011 13.032 1.00 41.83 106 GLY A O 1
ATOM 712 N N . ASP A 1 107 ? -27.128 -1.626 11.538 1.00 42.05 107 ASP A N 1
ATOM 713 C CA . ASP A 1 107 ? -25.825 -1.066 11.156 1.00 42.84 107 ASP A CA 1
ATOM 714 C C . ASP A 1 107 ? -25.968 -0.199 9.923 1.00 41.08 107 ASP A C 1
ATOM 715 O O . ASP A 1 107 ? -25.195 0.729 9.723 1.00 41.18 107 ASP A O 1
ATOM 720 N N . THR A 1 108 ? -26.920 -0.541 9.066 1.00 39.52 108 THR A N 1
ATOM 721 C CA . THR A 1 108 ? -26.970 0.113 7.762 1.00 39.09 108 THR A CA 1
ATOM 722 C C . THR A 1 108 ? -28.286 0.841 7.426 1.00 37.00 108 THR A C 1
ATOM 723 O O . THR A 1 108 ? -28.445 1.299 6.317 1.00 37.56 108 THR A O 1
ATOM 727 N N . GLY A 1 109 ? -29.240 0.900 8.354 1.00 36.26 109 GLY A N 1
ATOM 728 C CA . GLY A 1 109 ? -30.550 1.468 7.984 1.00 33.34 109 GLY A CA 1
ATOM 729 C C . GLY A 1 109 ? -30.957 2.689 8.774 1.00 32.15 109 GLY A C 1
ATOM 730 O O . GLY A 1 109 ? -30.215 3.157 9.620 1.00 30.77 109 GLY A O 1
ATOM 731 N N . LEU A 1 110 ? -32.165 3.212 8.472 1.00 30.81 110 LEU A N 1
ATOM 732 C CA . LEU A 1 110 ? -32.642 4.430 9.086 1.00 29.43 110 LEU A CA 1
ATOM 733 C C . LEU A 1 110 ? -34.148 4.272 9.205 1.00 28.46 110 LEU A C 1
ATOM 734 O O . LEU A 1 110 ? -34.700 3.442 8.545 1.00 29.02 110 LEU A O 1
ATOM 739 N N . ILE A 1 111 ? -34.793 5.102 10.023 1.00 28.13 111 ILE A N 1
ATOM 740 C CA . ILE A 1 111 ? -36.258 5.196 10.000 1.00 28.35 111 ILE A CA 1
ATOM 741 C C . ILE A 1 111 ? -36.600 6.697 9.896 1.00 27.99 111 ILE A C 1
ATOM 742 O O . ILE A 1 111 ? -35.918 7.513 10.506 1.00 28.10 111 ILE A O 1
ATOM 747 N N . GLU A 1 112 ? -37.602 7.022 9.091 1.00 27.61 112 GLU A N 1
ATOM 748 C CA . GLU A 1 112 ? -38.178 8.404 9.062 1.00 27.42 112 GLU A CA 1
ATOM 749 C C . GLU A 1 112 ? -39.667 8.158 9.323 1.00 26.65 112 GLU A C 1
ATOM 750 O O . GLU A 1 112 ? -40.284 7.343 8.626 1.00 26.69 112 GLU A O 1
ATOM 756 N N . ILE A 1 113 ? -40.194 8.808 10.351 1.00 25.65 113 ILE A N 1
ATOM 757 C CA . ILE A 1 113 ? -41.574 8.635 10.800 1.00 25.24 113 ILE A CA 1
ATOM 758 C C . ILE A 1 113 ? -42.456 9.851 10.436 1.00 26.06 113 ILE A C 1
ATOM 759 O O . ILE A 1 113 ? -42.084 11.012 10.709 1.00 24.50 113 ILE A O 1
ATOM 764 N N . LYS A 1 114 ? -43.636 9.581 9.865 1.00 25.76 114 LYS A N 1
ATOM 765 C CA . LYS A 1 114 ? -44.666 10.624 9.752 1.00 25.36 114 LYS A CA 1
ATOM 766 C C . LYS A 1 114 ? -45.881 10.230 10.588 1.00 25.84 114 LYS A C 1
ATOM 767 O O . LYS A 1 114 ? -46.311 9.030 10.593 1.00 24.45 114 LYS A O 1
ATOM 773 N N . CYS A 1 115 ? -46.462 11.218 11.288 1.00 26.38 115 CYS A N 1
ATOM 774 C CA . CYS A 1 115 ? -47.736 11.039 11.975 1.00 25.49 115 CYS A CA 1
ATOM 775 C C . CYS A 1 115 ? -48.690 12.157 11.542 1.00 26.17 115 CYS A C 1
ATOM 776 O O . CYS A 1 115 ? -48.885 13.114 12.296 1.00 25.76 115 CYS A O 1
ATOM 779 N N . PRO A 1 116 ? -49.285 12.013 10.361 1.00 25.25 116 PRO A N 1
ATOM 780 C CA . PRO A 1 116 ? -49.953 13.073 9.732 1.00 25.89 116 PRO A CA 1
ATOM 781 C C . PRO A 1 116 ? -51.450 13.029 9.979 1.00 25.36 116 PRO A C 1
ATOM 782 O O . PRO A 1 116 ? -51.939 12.246 10.827 1.00 23.87 116 PRO A O 1
ATOM 786 N N . ASN A 1 117 ? -52.179 13.852 9.213 1.00 26.06 117 ASN A N 1
ATOM 787 C CA . ASN A 1 117 ? -53.642 13.811 9.249 1.00 26.58 117 ASN A CA 1
ATOM 788 C C . ASN A 1 117 ? -54.092 12.452 8.737 1.00 25.86 117 ASN A C 1
ATOM 789 O O . ASN A 1 117 ? -53.416 11.821 7.944 1.00 26.64 117 ASN A O 1
ATOM 794 N N . THR A 1 118 ? -55.279 12.036 9.144 1.00 25.40 118 THR A N 1
ATOM 795 C CA . THR A 1 118 ? -55.728 10.665 8.865 1.00 25.03 118 THR A CA 1
ATOM 796 C C . THR A 1 118 ? -55.791 10.446 7.403 1.00 24.68 118 THR A C 1
ATOM 797 O O . THR A 1 118 ? -55.346 9.410 6.925 1.00 23.39 118 THR A O 1
ATOM 801 N N . TRP A 1 119 ? -56.363 11.410 6.666 1.00 24.99 119 TRP A N 1
ATOM 802 C CA . TRP A 1 119 ? -56.472 11.245 5.208 1.00 25.70 119 TRP A CA 1
ATOM 803 C C . TRP A 1 119 ? -55.122 11.147 4.474 1.00 25.98 119 TRP A C 1
ATOM 804 O O . TRP A 1 119 ? -54.985 10.408 3.491 1.00 24.16 119 TRP A O 1
ATOM 815 N N . THR A 1 120 ? -54.132 11.907 4.941 1.00 26.18 120 THR A N 1
ATOM 816 C CA . THR A 1 120 ? -52.795 11.814 4.347 1.00 27.06 120 THR A CA 1
ATOM 817 C C . THR A 1 120 ? -52.242 10.388 4.567 1.00 25.39 120 THR A C 1
ATOM 818 O O . THR A 1 120 ? -51.660 9.781 3.665 1.00 26.15 120 THR A O 1
ATOM 822 N N . HIS A 1 121 ? -52.486 9.863 5.748 1.00 25.43 121 HIS A N 1
ATOM 823 C CA . HIS A 1 121 ? -52.020 8.491 6.081 1.00 25.65 121 HIS A CA 1
ATOM 824 C C . HIS A 1 121 ? -52.700 7.479 5.142 1.00 27.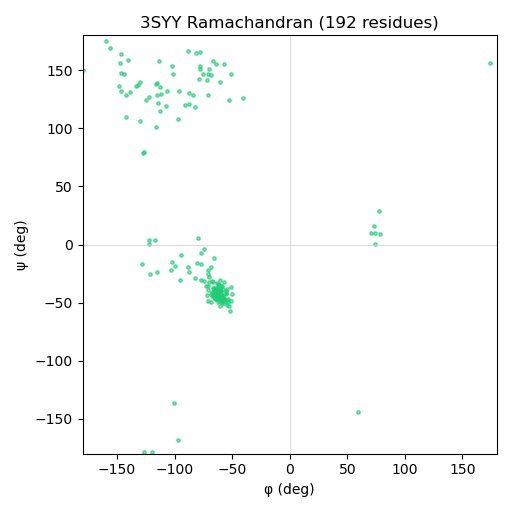09 121 HIS A C 1
ATOM 825 O O . HIS A 1 121 ? -52.035 6.584 4.539 1.00 26.86 121 HIS A O 1
ATOM 832 N N . ILE A 1 122 ? -54.027 7.649 4.982 1.00 25.29 122 ILE A N 1
ATOM 833 C CA . ILE A 1 122 ? -54.830 6.805 4.090 1.00 26.93 122 ILE A CA 1
ATOM 834 C C . ILE A 1 122 ? -54.346 6.897 2.658 1.00 27.90 122 ILE A C 1
ATOM 835 O O . ILE A 1 122 ? -54.227 5.875 1.940 1.00 27.75 122 ILE A O 1
ATOM 840 N N . GLU A 1 123 ? -54.021 8.115 2.210 1.00 28.20 123 GLU A N 1
ATOM 841 C CA . GLU A 1 123 ? -53.528 8.221 0.855 1.00 29.11 123 GLU A CA 1
ATOM 842 C C . GLU A 1 123 ? -52.173 7.537 0.711 1.00 28.25 123 GLU A C 1
ATOM 843 O O . GLU A 1 123 ? -51.892 7.013 -0.355 1.00 28.48 123 GLU A O 1
ATOM 849 N N . THR A 1 124 ? -51.352 7.550 1.753 1.00 27.00 124 THR A N 1
ATOM 850 C CA . THR A 1 124 ? -50.050 6.823 1.707 1.00 27.94 124 THR A CA 1
ATOM 851 C C . THR A 1 124 ? -50.321 5.301 1.572 1.00 29.79 124 THR A C 1
ATOM 852 O O . THR A 1 124 ? -49.683 4.631 0.747 1.00 28.11 124 THR A O 1
ATOM 856 N N . ILE A 1 125 ? -51.283 4.782 2.348 1.00 28.71 125 ILE A N 1
ATOM 857 C CA . ILE A 1 125 ? -51.631 3.354 2.214 1.00 31.11 125 ILE A CA 1
ATOM 858 C C . ILE A 1 125 ? -52.102 3.029 0.795 1.00 31.61 125 ILE A C 1
ATOM 859 O O . ILE A 1 125 ? -51.643 2.044 0.218 1.00 31.22 125 ILE A O 1
ATOM 864 N N . LYS A 1 126 ? -52.979 3.872 0.232 1.00 33.09 126 LYS A N 1
ATOM 865 C CA . LYS A 1 126 ? -53.467 3.722 -1.152 1.00 34.27 126 LYS A CA 1
ATOM 866 C C . LYS A 1 126 ? -52.353 3.678 -2.202 1.00 35.39 126 LYS A C 1
ATOM 867 O O . LYS A 1 126 ? -52.349 2.802 -3.067 1.00 35.43 126 LYS A O 1
ATOM 873 N N . THR A 1 127 ? -51.410 4.609 -2.158 1.00 34.39 127 THR A N 1
ATOM 874 C CA . THR A 1 127 ? -50.433 4.652 -3.224 1.00 34.64 127 THR A CA 1
ATOM 875 C C . THR A 1 127 ? -49.246 3.748 -2.930 1.00 34.09 127 THR A C 1
ATOM 876 O O . THR A 1 127 ? -48.528 3.401 -3.834 1.00 35.11 127 THR A O 1
ATOM 880 N N . GLY A 1 128 ? -49.002 3.451 -1.654 1.00 34.10 128 GLY A N 1
ATOM 881 C CA . GLY A 1 128 ? -47.819 2.730 -1.218 1.00 34.28 128 GLY A CA 1
ATOM 882 C C . GLY A 1 128 ? -46.477 3.448 -1.289 1.00 35.83 128 GLY A C 1
ATOM 883 O O . GLY A 1 128 ? -45.444 2.814 -1.084 1.00 35.17 128 GLY A O 1
ATOM 884 N N . LYS A 1 129 ? -46.484 4.756 -1.554 1.00 35.92 129 LYS A N 1
ATOM 885 C CA . LYS A 1 129 ? -45.252 5.505 -1.866 1.00 37.75 129 LYS A CA 1
ATOM 886 C C . LYS A 1 129 ? -45.177 6.776 -1.055 1.00 36.48 129 LYS A C 1
ATOM 887 O O . LYS A 1 129 ? -46.164 7.492 -0.954 1.00 37.60 129 LYS A O 1
ATOM 893 N N . PRO A 1 130 ? -44.002 7.098 -0.509 1.00 36.14 130 PRO A N 1
ATOM 894 C CA . PRO A 1 130 ? -43.875 8.383 0.206 1.00 35.71 130 PRO A CA 1
ATOM 895 C C . PRO A 1 130 ? -43.922 9.537 -0.818 1.00 35.69 130 PRO A C 1
ATOM 896 O O . PRO A 1 130 ? -43.496 9.335 -1.932 1.00 36.06 130 PRO A O 1
ATOM 900 N N . LYS A 1 131 ? -44.403 10.725 -0.437 1.00 36.12 131 LYS A N 1
ATOM 901 C CA . LYS A 1 131 ? -44.360 11.927 -1.328 1.00 36.35 131 LYS A CA 1
ATOM 902 C C . LYS A 1 131 ? -42.940 12.138 -1.863 1.00 35.11 131 LYS A C 1
ATOM 903 O O . LYS A 1 131 ? -41.980 11.837 -1.135 1.00 32.75 131 LYS A O 1
ATOM 909 N N . PRO A 1 132 ? -42.788 12.661 -3.123 1.00 35.58 132 PRO A N 1
ATOM 910 C CA . PRO A 1 132 ? -41.418 12.951 -3.597 1.00 35.13 132 PRO A CA 1
ATOM 911 C C . PRO A 1 132 ? -40.552 13.804 -2.644 1.00 34.22 132 PRO A C 1
ATOM 912 O O . PRO A 1 132 ? -39.339 13.592 -2.599 1.00 33.66 132 PRO A O 1
ATOM 916 N N . GLU A 1 133 ? -41.128 14.781 -1.942 1.00 33.23 133 GLU A N 1
ATOM 917 C CA . GLU A 1 133 ? -40.337 15.595 -1.005 1.00 33.16 133 GLU A CA 1
ATOM 918 C C . GLU A 1 133 ? -39.720 14.731 0.099 1.00 31.97 133 GLU A C 1
ATOM 919 O O . GLU A 1 133 ? -38.619 15.059 0.617 1.00 30.66 133 GLU A O 1
ATOM 925 N N . TYR A 1 134 ? -40.414 13.635 0.469 1.00 28.61 134 TYR A N 1
ATOM 926 C CA . TYR A 1 134 ? -39.885 12.777 1.518 1.00 27.12 134 TYR A CA 1
ATOM 927 C C . TYR A 1 134 ? -38.860 11.801 0.980 1.00 26.52 134 TYR A C 1
ATOM 928 O O . TYR A 1 134 ? -37.967 11.408 1.728 1.00 26.06 134 TYR A O 1
ATOM 937 N N . ILE A 1 135 ? -38.985 11.410 -0.294 1.00 27.48 135 ILE A N 1
ATOM 938 C CA . ILE A 1 135 ? -37.887 10.677 -0.960 1.00 29.01 135 ILE A CA 1
ATOM 939 C C . ILE A 1 135 ? -36.584 11.552 -0.896 1.00 29.01 135 ILE A C 1
ATOM 940 O O . ILE A 1 135 ? -35.501 11.075 -0.557 1.00 29.33 135 ILE A O 1
ATOM 945 N N . LYS A 1 136 ? -36.707 12.842 -1.204 1.00 28.91 136 LYS A N 1
ATOM 946 C CA . LYS A 1 136 ? -35.539 13.725 -1.130 1.00 29.09 136 LYS A CA 1
ATOM 947 C C . LYS A 1 136 ? -34.990 13.821 0.278 1.00 27.60 136 LYS A C 1
ATOM 948 O O . LYS A 1 136 ? -33.795 13.737 0.467 1.00 27.98 136 LYS A O 1
ATOM 954 N N . GLN A 1 137 ? -35.869 13.922 1.259 1.00 25.68 137 GLN A N 1
ATOM 955 C CA . GLN A 1 137 ? -35.466 13.973 2.655 1.00 26.19 137 GLN A CA 1
ATOM 956 C C . GLN A 1 137 ? -34.670 12.707 3.034 1.00 26.79 137 GLN A C 1
ATOM 957 O O . GLN A 1 137 ? -33.610 12.763 3.637 1.00 25.29 137 GLN A O 1
ATOM 963 N N . MET A 1 138 ? -35.218 11.550 2.668 1.00 28.58 138 MET A N 1
ATOM 964 C CA . MET A 1 138 ? -34.594 10.302 3.064 1.00 28.43 138 MET A CA 1
ATOM 965 C C . MET A 1 138 ? -33.302 10.021 2.297 1.00 27.61 138 MET A C 1
ATOM 966 O O . MET A 1 138 ? -32.373 9.479 2.874 1.00 29.58 138 MET A O 1
ATOM 971 N N . GLN A 1 139 ? -33.248 10.384 1.028 1.00 29.45 139 GLN A N 1
ATOM 972 C CA . GLN A 1 139 ? -31.973 10.205 0.282 1.00 31.14 139 GLN A CA 1
ATOM 973 C C . GLN A 1 139 ? -30.914 11.087 0.906 1.00 31.56 139 GLN A C 1
ATOM 974 O O . GLN A 1 139 ? -29.756 10.678 1.025 1.00 32.90 139 GLN A O 1
ATOM 980 N N . THR A 1 140 ? -31.304 12.298 1.346 1.00 30.89 140 THR A N 1
ATOM 981 C CA . THR A 1 140 ? -30.378 13.194 2.034 1.00 29.55 140 THR A CA 1
ATOM 982 C C . THR A 1 140 ? -29.933 12.663 3.361 1.00 30.40 140 THR A C 1
ATOM 983 O O . THR A 1 140 ? -28.766 12.829 3.750 1.00 29.63 140 THR A O 1
ATOM 987 N N . GLN A 1 141 ? -30.844 12.036 4.097 1.00 29.37 141 GLN A N 1
ATOM 988 C CA . GLN A 1 141 ? -30.461 11.428 5.373 1.00 29.57 141 GLN A CA 1
ATOM 989 C C . GLN A 1 141 ? -29.406 10.309 5.127 1.00 30.40 141 GLN A C 1
ATOM 990 O O . GLN A 1 141 ? -28.418 10.206 5.870 1.00 30.96 141 GLN A O 1
ATOM 996 N N . MET A 1 142 ? -29.615 9.542 4.061 1.00 31.46 142 MET A N 1
ATOM 997 C CA . MET A 1 142 ? -28.645 8.509 3.612 1.00 32.99 142 MET A CA 1
ATOM 998 C C . MET A 1 142 ? -27.292 9.127 3.180 1.00 33.79 142 MET A C 1
ATOM 999 O O . MET A 1 142 ? -26.221 8.650 3.589 1.00 34.81 142 MET A O 1
ATOM 1004 N N . ALA A 1 143 ? -27.373 10.229 2.433 1.00 34.19 143 ALA A N 1
ATOM 1005 C CA . ALA A 1 143 ? -26.190 11.046 2.072 1.00 35.23 143 ALA A CA 1
ATOM 1006 C C . ALA A 1 143 ? -25.387 11.459 3.271 1.00 35.84 143 ALA A C 1
ATOM 1007 O O . ALA A 1 143 ? -24.145 11.272 3.293 1.00 36.53 143 ALA A O 1
ATOM 1009 N N . CYS A 1 144 ? -26.060 12.002 4.282 1.00 35.84 144 CYS A N 1
ATOM 1010 C CA . CYS A 1 144 ? -25.362 12.462 5.473 1.00 36.01 144 CYS A CA 1
ATOM 1011 C C . CYS A 1 144 ? -24.778 11.378 6.367 1.00 37.27 144 CYS A C 1
ATOM 1012 O O . CYS A 1 144 ? -23.742 11.596 7.019 1.00 37.47 144 CYS A O 1
ATOM 1015 N N . THR A 1 145 ? -25.432 10.223 6.426 1.00 36.51 145 THR A N 1
ATOM 1016 C CA . THR A 1 145 ? -25.036 9.212 7.385 1.00 37.21 145 THR A CA 1
ATOM 1017 C C . THR A 1 145 ? -24.239 8.096 6.760 1.00 37.38 145 THR A C 1
ATOM 1018 O O . THR A 1 145 ? -23.700 7.282 7.494 1.00 37.98 145 THR A O 1
ATOM 1022 N N . GLY A 1 146 ? -24.248 7.993 5.437 1.00 37.85 146 GLY A N 1
ATOM 1023 C CA . GLY A 1 146 ? -23.623 6.846 4.775 1.00 38.96 146 GLY A CA 1
ATOM 1024 C C . GLY A 1 146 ? -24.478 5.577 4.806 1.00 39.73 146 GLY A C 1
ATOM 1025 O O . GLY A 1 146 ? -24.014 4.487 4.415 1.00 39.81 146 GLY A O 1
ATOM 1026 N N . ARG A 1 147 ? -25.739 5.687 5.242 1.00 38.03 147 ARG A N 1
ATOM 1027 C CA . ARG A 1 147 ? -26.581 4.482 5.319 1.00 35.69 147 ARG A CA 1
ATOM 1028 C C . ARG A 1 147 ? -27.134 4.037 4.000 1.00 35.44 147 ARG A C 1
ATOM 1029 O O . ARG A 1 147 ? -27.098 4.774 2.994 1.00 35.13 147 ARG A O 1
ATOM 1037 N N . GLN A 1 148 ? -27.638 2.800 3.999 1.00 34.05 148 GLN A N 1
ATOM 1038 C CA . GLN A 1 148 ? -27.961 2.081 2.770 1.00 32.65 148 GLN A CA 1
ATOM 1039 C C . GLN A 1 148 ? -29.476 2.030 2.452 1.00 30.88 148 GLN A C 1
ATOM 1040 O O . GLN A 1 148 ? -29.868 1.855 1.311 1.00 30.73 148 GLN A O 1
ATOM 1046 N N . TRP A 1 149 ? -30.326 2.202 3.464 1.00 31.56 149 TRP A N 1
ATOM 1047 C CA . TRP A 1 149 ? -31.795 2.303 3.229 1.00 30.21 149 TRP A CA 1
ATOM 1048 C C . TRP A 1 149 ? -32.451 3.045 4.370 1.00 28.43 149 TRP A C 1
ATOM 1049 O O . TRP A 1 149 ? -31.867 3.224 5.425 1.00 28.12 149 TRP A O 1
ATOM 1060 N N . CYS A 1 150 ? -33.716 3.406 4.177 1.00 28.69 150 CYS A N 1
ATOM 1061 C CA . CYS A 1 150 ? -34.486 4.085 5.230 1.00 28.21 150 CYS A CA 1
ATOM 1062 C C . CYS A 1 150 ? -35.891 3.517 5.115 1.00 27.64 150 CYS A C 1
ATOM 1063 O O . CYS A 1 150 ? -36.455 3.452 4.041 1.00 26.34 150 CYS A O 1
ATOM 1066 N N . ASP A 1 151 ? -36.412 3.064 6.239 1.00 27.21 151 ASP A N 1
ATOM 1067 C CA . ASP A 1 151 ? -37.790 2.574 6.297 1.00 26.99 151 ASP A CA 1
ATOM 1068 C C . ASP A 1 151 ? -38.670 3.810 6.579 1.00 26.66 151 ASP A C 1
ATOM 1069 O O . ASP A 1 151 ? -38.493 4.499 7.568 1.00 27.29 151 ASP A O 1
ATOM 1074 N N . PHE A 1 152 ? -39.580 4.076 5.683 1.00 28.04 152 PHE A N 1
ATOM 1075 C CA . PHE A 1 152 ? -40.495 5.194 5.848 1.00 28.17 152 PHE A CA 1
ATOM 1076 C C . PHE A 1 152 ? -41.723 4.662 6.574 1.00 27.66 152 PHE A C 1
ATOM 1077 O O . PHE A 1 152 ? -42.333 3.710 6.105 1.00 27.86 152 PHE A O 1
ATOM 1085 N N . VAL A 1 153 ? -42.032 5.201 7.741 1.00 26.40 153 VAL A N 1
ATOM 1086 C CA . VAL A 1 153 ? -43.185 4.739 8.528 1.00 25.93 153 VAL A CA 1
ATOM 1087 C C . VAL A 1 153 ? -44.203 5.881 8.527 1.00 27.10 153 VAL A C 1
ATOM 1088 O O . VAL A 1 153 ? -43.817 7.033 8.795 1.00 26.50 153 VAL A O 1
ATOM 1092 N N . SER A 1 154 ? -45.466 5.571 8.194 1.00 25.68 154 SER A N 1
ATOM 1093 C CA . SER A 1 154 ? -46.591 6.475 8.497 1.00 25.53 154 SER A CA 1
ATOM 1094 C C . SER A 1 154 ? -47.483 5.806 9.563 1.00 26.73 154 SER A C 1
ATOM 1095 O O . SER A 1 154 ? -47.728 4.578 9.493 1.00 27.43 154 SER A O 1
ATOM 1098 N N . TYR A 1 155 ? -47.912 6.563 10.582 1.00 25.09 155 TYR A N 1
ATOM 1099 C CA . TYR A 1 155 ? -48.663 5.985 11.696 1.00 25.84 155 TYR A CA 1
ATOM 1100 C C . TYR A 1 155 ? -49.824 6.881 12.122 1.00 27.11 155 TYR A C 1
ATOM 1101 O O . TYR A 1 155 ? -49.637 8.100 12.357 1.00 25.10 155 TYR A O 1
ATOM 1110 N N . ASP A 1 156 ? -50.992 6.267 12.261 1.00 25.75 156 ASP A N 1
ATOM 1111 C CA . ASP A 1 156 ? -52.133 6.991 12.825 1.00 27.65 156 ASP A CA 1
ATOM 1112 C C . ASP A 1 156 ? -52.953 6.068 13.712 1.00 26.72 156 ASP A C 1
ATOM 1113 O O . ASP A 1 156 ? -53.668 5.207 13.210 1.00 26.86 156 ASP A O 1
ATOM 1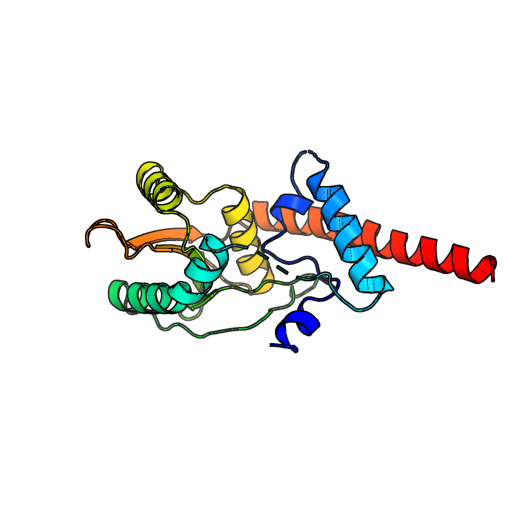118 N N . ASP A 1 157 ? -52.890 6.314 15.010 1.00 28.69 157 ASP A N 1
ATOM 1119 C CA . ASP A 1 157 ? -53.598 5.504 15.956 1.00 30.64 157 ASP A CA 1
ATOM 1120 C C . ASP A 1 157 ? -55.104 5.744 16.008 1.00 31.08 157 ASP A C 1
ATOM 1121 O O . ASP A 1 157 ? -55.805 5.046 16.749 1.00 31.64 157 ASP A O 1
ATOM 1126 N N . ARG A 1 158 ? -55.620 6.710 15.252 1.00 29.69 158 ARG A N 1
ATOM 1127 C CA . ARG A 1 158 ? -57.090 6.932 15.290 1.00 29.99 158 ARG A CA 1
ATOM 1128 C C . ARG A 1 158 ? -57.849 5.894 14.493 1.00 28.92 158 ARG A C 1
ATOM 1129 O O . ARG A 1 158 ? -59.065 5.768 14.651 1.00 28.81 158 ARG A O 1
ATOM 1137 N N . LEU A 1 159 ? -57.135 5.172 13.620 1.00 27.74 159 LEU A N 1
ATOM 1138 C CA . LEU A 1 159 ? -57.731 4.269 12.655 1.00 27.19 159 LEU A CA 1
ATOM 1139 C C . LEU A 1 159 ? -57.907 2.868 13.265 1.00 28.93 159 LEU A C 1
ATOM 1140 O O . LEU A 1 159 ? -57.333 2.599 14.291 1.00 27.07 159 LEU A O 1
ATOM 1145 N N . PRO A 1 160 ? -58.685 1.976 12.612 1.00 30.62 160 PRO A N 1
ATOM 1146 C CA . PRO A 1 160 ? -58.726 0.560 13.059 1.00 31.47 160 PRO A CA 1
ATOM 1147 C C . PRO A 1 160 ? -57.304 -0.022 13.054 1.00 31.93 160 PRO A C 1
ATOM 1148 O O . PRO A 1 160 ? -56.462 0.437 12.275 1.00 29.83 160 PRO A O 1
ATOM 1152 N N . ASP A 1 161 ? -57.070 -1.051 13.877 1.00 32.85 161 ASP A N 1
ATOM 1153 C CA . ASP A 1 161 ? -55.741 -1.626 14.033 1.00 34.98 161 ASP A CA 1
ATOM 1154 C C . ASP A 1 161 ? -55.062 -1.964 12.713 1.00 33.85 161 ASP A C 1
ATOM 1155 O O . ASP A 1 161 ? -53.878 -1.650 12.547 1.00 32.83 161 ASP A O 1
ATOM 1160 N N . ASP A 1 162 ? -55.801 -2.553 11.765 1.00 32.08 162 ASP A N 1
ATOM 1161 C CA . ASP A 1 162 ? -55.150 -3.030 10.560 1.00 33.05 162 ASP A CA 1
ATOM 1162 C C . ASP A 1 162 ? -54.882 -1.883 9.560 1.00 31.97 162 ASP A C 1
ATOM 1163 O O . ASP A 1 162 ? -54.480 -2.153 8.456 1.00 31.14 162 ASP A O 1
ATOM 1168 N N . MET A 1 163 ? -55.156 -0.630 9.948 1.00 30.61 163 MET A N 1
ATOM 1169 C CA . MET A 1 163 ? -54.820 0.544 9.097 1.00 29.01 163 MET A CA 1
ATOM 1170 C C . MET A 1 163 ? -53.898 1.559 9.773 1.00 28.91 163 MET A C 1
ATOM 1171 O O . MET A 1 163 ? -53.568 2.562 9.166 1.00 29.14 163 MET A O 1
ATOM 1176 N N . GLN A 1 164 ? -53.484 1.307 11.011 1.00 28.41 164 GLN A N 1
ATOM 1177 C CA . GLN A 1 164 ? -52.747 2.291 11.788 1.00 28.54 164 GLN A CA 1
ATOM 1178 C C . GLN A 1 164 ? -51.298 2.436 11.304 1.00 29.15 164 GLN A C 1
ATOM 1179 O O . GLN A 1 164 ? -50.715 3.539 11.411 1.00 27.85 164 GLN A O 1
ATOM 1185 N N . TYR A 1 165 ? -50.729 1.333 10.785 1.00 27.79 165 TYR A N 1
ATOM 1186 C CA . TYR A 1 165 ? -49.278 1.245 10.568 1.00 27.54 165 TYR A CA 1
ATOM 1187 C C . TYR A 1 165 ? -48.910 0.959 9.144 1.00 28.35 165 TYR A C 1
ATOM 1188 O O . TYR A 1 165 ? -49.461 0.029 8.539 1.00 28.28 165 TYR A O 1
ATOM 1197 N N . PHE A 1 166 ? -48.034 1.808 8.567 1.00 26.89 166 PHE A N 1
ATOM 1198 C CA . PHE A 1 166 ? -47.576 1.622 7.198 1.00 27.61 166 PHE A CA 1
ATOM 1199 C C . PHE A 1 166 ? -46.072 1.789 7.183 1.00 28.33 166 PHE A C 1
ATOM 1200 O O . PHE A 1 166 ? -45.526 2.701 7.838 1.00 25.92 166 PHE A O 1
ATOM 1208 N N . CYS A 1 167 ? -45.394 0.907 6.461 1.00 27.95 167 CYS A N 1
ATOM 1209 C CA . CYS A 1 167 ? -43.939 1.017 6.373 1.00 30.38 167 CYS A CA 1
ATOM 1210 C C . CYS A 1 167 ? -43.496 0.520 5.013 1.00 31.99 167 CYS A C 1
ATOM 1211 O O . CYS A 1 167 ? -44.036 -0.513 4.494 1.00 32.18 167 CYS A O 1
ATOM 1214 N N . THR A 1 168 ? -42.573 1.259 4.393 1.00 30.79 168 THR A N 1
ATOM 1215 C CA . THR A 1 168 ? -41.995 0.810 3.090 1.00 31.70 168 THR A CA 1
ATOM 1216 C C . THR A 1 168 ? -40.514 1.218 3.060 1.00 32.44 168 THR A C 1
ATOM 1217 O O . THR A 1 168 ? -40.143 2.254 3.649 1.00 32.38 168 THR A O 1
ATOM 1221 N N . ARG A 1 169 ? -39.673 0.405 2.408 1.00 31.80 169 ARG A N 1
ATOM 1222 C CA . ARG A 1 169 ? -38.231 0.630 2.448 1.00 33.31 169 ARG A CA 1
ATOM 1223 C C . ARG A 1 169 ? -37.770 1.393 1.251 1.00 33.63 169 ARG A C 1
ATOM 1224 O O . ARG A 1 169 ? -38.124 1.047 0.115 1.00 33.82 169 ARG A O 1
ATOM 1232 N N . ILE A 1 170 ? -36.972 2.429 1.502 1.00 33.42 170 ILE A N 1
ATOM 1233 C CA . ILE A 1 170 ? -36.440 3.231 0.397 1.00 33.86 170 ILE A CA 1
ATOM 1234 C C . ILE A 1 170 ? -34.938 2.988 0.377 1.00 33.93 170 ILE A C 1
ATOM 1235 O O . ILE A 1 170 ? -34.231 3.317 1.348 1.00 33.19 170 ILE A O 1
ATOM 1240 N N . GLU A 1 171 ? -34.462 2.372 -0.701 1.00 34.62 171 GLU A N 1
ATOM 1241 C CA . GLU A 1 171 ? -33.042 2.029 -0.836 1.00 35.85 171 GLU A CA 1
ATOM 1242 C C . GLU A 1 171 ? -32.248 3.271 -1.250 1.00 36.25 171 GLU A C 1
ATOM 1243 O O . GLU A 1 171 ? -32.725 4.046 -2.076 1.00 36.02 171 GLU A O 1
ATOM 1249 N N . ARG A 1 172 ? -31.041 3.430 -0.716 1.00 37.39 172 ARG A N 1
ATOM 1250 C CA . ARG A 1 172 ? -30.066 4.457 -1.199 1.00 38.55 172 ARG A CA 1
ATOM 1251 C C . ARG A 1 172 ? -30.015 4.593 -2.725 1.00 39.45 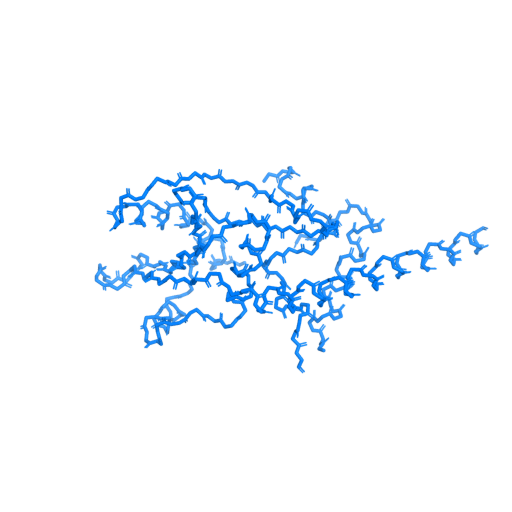172 ARG A C 1
ATOM 1252 O O . ARG A 1 172 ? -29.829 3.594 -3.424 1.00 39.33 172 ARG A O 1
ATOM 1260 N N . ASP A 1 173 ? -30.200 5.813 -3.249 1.00 38.92 173 ASP A N 1
ATOM 1261 C CA . ASP A 1 173 ? -30.087 6.072 -4.691 1.00 39.59 173 ASP A CA 1
ATOM 1262 C C . ASP A 1 173 ? -28.889 7.036 -4.896 1.00 40.49 173 ASP A C 1
ATOM 1263 O O . ASP A 1 173 ? -29.002 8.258 -4.663 1.00 39.20 173 ASP A O 1
ATOM 1268 N N . ASP A 1 174 ? -27.750 6.486 -5.306 1.00 39.77 174 ASP A N 1
ATOM 1269 C CA . ASP A 1 174 ? -26.536 7.304 -5.497 1.00 41.20 174 ASP A CA 1
ATOM 1270 C C . ASP A 1 174 ? -26.663 8.382 -6.576 1.00 40.69 174 ASP A C 1
ATOM 1271 O O . ASP A 1 174 ? -26.106 9.461 -6.419 1.00 42.20 174 ASP A O 1
ATOM 1276 N N . ALA A 1 175 ? -27.407 8.118 -7.641 1.00 41.01 175 ALA A N 1
ATOM 1277 C CA . ALA A 1 175 ? -27.657 9.150 -8.644 1.00 41.04 175 ALA A CA 1
ATOM 1278 C C . ALA A 1 175 ? -28.435 10.327 -8.091 1.00 41.41 175 ALA A C 1
ATOM 1279 O O . ALA A 1 175 ? -28.067 11.496 -8.361 1.00 40.71 175 ALA A O 1
ATOM 1281 N N . LEU A 1 176 ? -29.505 10.047 -7.327 1.00 39.82 176 LEU A N 1
ATOM 1282 C CA . LEU A 1 176 ? -30.305 11.134 -6.762 1.00 38.95 176 LEU A CA 1
ATOM 1283 C C . LEU A 1 176 ? -29.492 11.874 -5.718 1.00 38.20 176 LEU A C 1
ATOM 1284 O O . LEU A 1 176 ? -29.541 13.108 -5.658 1.00 38.11 176 LEU A O 1
ATOM 1289 N N . ILE A 1 177 ? -28.771 11.130 -4.884 1.00 36.29 177 ILE A N 1
ATOM 1290 C CA . ILE A 1 177 ? -27.894 11.736 -3.928 1.00 36.06 177 ILE A CA 1
ATOM 1291 C C . ILE A 1 177 ? -26.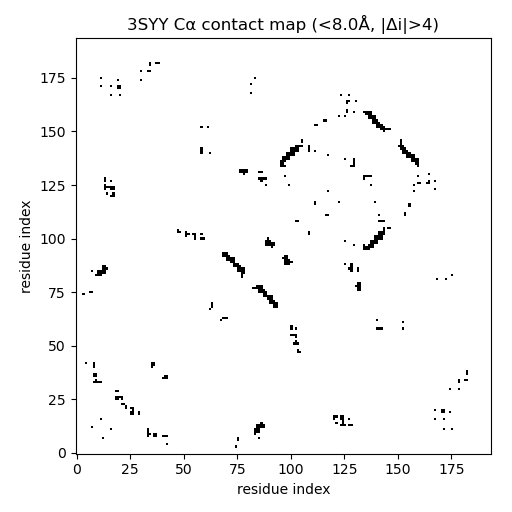864 12.691 -4.619 1.00 36.37 177 ILE A C 1
ATOM 1292 O O . ILE A 1 177 ? -26.647 13.785 -4.132 1.00 33.69 177 ILE A O 1
ATOM 1297 N N . ALA A 1 178 ? -26.276 12.290 -5.750 1.00 36.46 178 ALA A N 1
ATOM 1298 C CA . ALA A 1 178 ? -25.240 13.154 -6.366 1.00 37.78 178 ALA A CA 1
ATOM 1299 C C . ALA A 1 178 ? -25.906 14.443 -6.842 1.00 38.31 178 ALA A C 1
ATOM 1300 O O . ALA A 1 178 ? -25.353 15.535 -6.664 1.00 38.99 178 ALA A O 1
ATOM 1302 N N . GLU A 1 179 ? -27.109 14.315 -7.397 1.00 38.18 179 GLU A N 1
ATOM 1303 C CA . GLU A 1 179 ? -27.885 15.453 -7.868 1.00 39.99 179 GLU A CA 1
ATOM 1304 C C . GLU A 1 179 ? -28.309 16.388 -6.719 1.00 38.99 179 GLU A C 1
ATOM 1305 O O . GLU A 1 179 ? -28.174 17.609 -6.840 1.00 38.77 179 GLU A O 1
ATOM 1311 N N . ILE A 1 180 ? -28.747 15.816 -5.594 1.00 37.48 180 ILE A N 1
ATOM 1312 C CA . ILE A 1 180 ? -29.050 16.584 -4.371 1.00 35.91 180 ILE A CA 1
ATOM 1313 C C . ILE A 1 180 ? -27.811 17.358 -3.912 1.00 36.45 180 ILE A C 1
ATOM 1314 O O . ILE A 1 180 ? -27.888 18.556 -3.608 1.00 35.41 180 ILE A O 1
ATOM 1319 N N . GLU A 1 181 ? -26.676 16.668 -3.861 1.00 35.28 181 GLU A N 1
ATOM 1320 C CA . GLU A 1 181 ? -25.476 17.287 -3.331 1.00 35.73 181 GLU A CA 1
ATOM 1321 C C . GLU A 1 181 ? -25.060 18.441 -4.278 1.00 35.39 181 GLU A C 1
ATOM 1322 O O . GLU A 1 181 ? -24.612 19.452 -3.818 1.00 36.14 181 GLU A O 1
ATOM 1328 N N . THR A 1 182 ? -25.227 18.269 -5.582 1.00 34.87 182 THR A N 1
ATOM 1329 C CA . THR A 1 182 ? -24.905 19.326 -6.539 1.00 36.18 182 THR A CA 1
ATOM 1330 C C . THR A 1 182 ? -25.751 20.564 -6.285 1.00 35.88 182 THR A C 1
ATOM 1331 O O . THR A 1 182 ? -25.207 21.683 -6.134 1.00 34.48 182 THR A O 1
ATOM 1335 N N . GLU A 1 183 ? -27.071 20.354 -6.236 1.00 34.11 183 GLU A N 1
ATOM 1336 C CA . GLU A 1 183 ? -28.031 21.451 -5.958 1.00 33.59 183 GLU A CA 1
ATOM 1337 C C . GLU A 1 183 ? -27.823 22.113 -4.647 1.00 32.16 183 GLU A C 1
ATOM 1338 O O . GLU A 1 183 ? -27.930 23.350 -4.561 1.00 32.39 183 GLU A O 1
ATOM 1344 N N . VAL A 1 184 ? -27.567 21.322 -3.615 1.00 30.87 184 VAL A N 1
ATOM 1345 C CA . VAL A 1 184 ? -27.407 21.888 -2.284 1.00 29.86 184 VAL A CA 1
ATOM 1346 C C . VAL A 1 184 ? -26.083 22.678 -2.179 1.00 31.28 184 VAL A C 1
ATOM 1347 O O . VAL A 1 184 ? -26.035 23.754 -1.562 1.00 30.15 184 VAL A O 1
ATOM 1351 N N . SER A 1 185 ? -25.028 22.143 -2.793 1.00 31.02 185 SER A N 1
ATOM 1352 C CA . SER A 1 185 ? -23.776 22.903 -2.960 1.00 32.08 185 SER A CA 1
ATOM 1353 C C . SER A 1 185 ? -23.974 24.259 -3.644 1.00 30.73 185 SER A C 1
ATOM 1354 O O . SER A 1 185 ? -23.461 25.251 -3.155 1.00 31.42 185 SER A O 1
ATOM 1357 N N . ALA A 1 186 ? -24.698 24.288 -4.750 1.00 31.38 186 ALA A N 1
ATOM 1358 C CA . ALA A 1 186 ? -24.958 25.531 -5.480 1.00 30.89 186 ALA A CA 1
ATOM 1359 C C . ALA A 1 186 ? -25.759 26.510 -4.628 1.00 31.57 186 ALA A C 1
ATOM 1360 O O . ALA A 1 186 ? -25.470 27.722 -4.591 1.00 30.33 186 ALA A O 1
ATOM 1362 N N . PHE A 1 187 ? -26.787 25.982 -3.947 1.00 29.25 187 PHE A N 1
ATOM 1363 C CA . PHE A 1 187 ? -27.595 26.783 -3.044 1.00 28.55 187 PHE A CA 1
ATOM 1364 C C . PHE A 1 187 ? -26.789 27.330 -1.882 1.00 28.45 187 PHE A C 1
ATOM 1365 O O . PHE A 1 187 ? -26.949 28.511 -1.510 1.00 29.17 187 PHE A O 1
ATOM 1373 N N . LEU A 1 188 ? -25.918 26.511 -1.300 1.00 27.47 188 LEU A N 1
ATOM 1374 C CA . LEU A 1 188 ? -25.097 27.002 -0.196 1.00 28.82 188 LEU A CA 1
ATOM 1375 C C . LEU A 1 188 ? -24.082 28.061 -0.704 1.00 28.46 188 LEU A C 1
ATOM 1376 O O . LEU A 1 188 ? -23.749 28.972 0.014 1.00 27.86 188 LEU A O 1
ATOM 1381 N N . ALA A 1 189 ? -23.642 27.927 -1.944 1.00 29.57 189 ALA A N 1
ATOM 1382 C CA . ALA A 1 189 ? -22.667 28.901 -2.500 1.00 30.63 189 ALA A CA 1
ATOM 1383 C C . ALA A 1 189 ? -23.331 30.279 -2.605 1.00 30.83 189 ALA A C 1
ATOM 1384 O O . ALA A 1 189 ? -22.719 31.286 -2.210 1.00 30.60 189 ALA A O 1
ATOM 1386 N N . GLU A 1 190 ? -24.581 30.306 -3.075 1.00 30.51 190 GLU A N 1
ATOM 1387 C CA . GLU A 1 190 ? -25.361 31.529 -3.235 1.00 30.22 190 GLU A CA 1
ATOM 1388 C C . GLU A 1 190 ? -25.695 32.150 -1.923 1.00 30.07 190 GLU A C 1
ATOM 1389 O O . GLU A 1 190 ? -25.560 33.375 -1.769 1.00 29.13 190 GLU A O 1
ATOM 1395 N N . LEU A 1 191 ? -26.109 31.314 -0.972 1.00 29.64 191 LEU A N 1
ATOM 1396 C CA . LEU A 1 191 ? -26.332 31.739 0.412 1.00 30.07 191 LEU A CA 1
ATOM 1397 C C . LEU A 1 191 ? -25.112 32.419 1.055 1.00 30.39 191 LEU A C 1
ATOM 1398 O O . LEU A 1 191 ? -25.215 33.528 1.621 1.00 31.59 191 LEU A O 1
ATOM 1403 N N . GLU A 1 192 ? -23.962 31.768 0.998 1.00 30.66 192 GLU A N 1
ATOM 1404 C CA . GLU A 1 192 ? -22.764 32.337 1.588 1.00 32.03 192 GLU A CA 1
ATOM 1405 C C . GLU A 1 192 ? -22.275 33.637 0.891 1.00 32.23 192 GLU A C 1
ATOM 1406 O O . GLU A 1 192 ? -21.871 34.612 1.565 1.00 32.50 192 GLU A O 1
ATOM 1412 N N . ALA A 1 193 ? -22.379 33.661 -0.433 1.00 32.42 193 ALA A N 1
ATOM 1413 C CA . ALA A 1 193 ? -22.064 34.863 -1.202 1.00 33.20 193 ALA A CA 1
ATOM 1414 C C . ALA A 1 193 ? -23.006 35.996 -0.859 1.00 33.33 193 ALA A C 1
ATOM 1415 O O . ALA A 1 193 ? -22.590 37.155 -0.761 1.00 33.87 193 ALA A O 1
ATOM 1417 N N . GLU A 1 194 ? -24.293 35.681 -0.703 1.00 32.22 194 GLU A N 1
ATOM 1418 C CA . GLU A 1 194 ? -25.221 36.734 -0.390 1.00 32.84 194 GLU A CA 1
ATOM 1419 C C . GLU A 1 194 ? -24.910 37.388 0.952 1.00 32.10 194 GLU A C 1
ATOM 1420 O O . GLU A 1 194 ? -24.972 38.618 1.071 1.00 32.69 194 GLU A O 1
ATOM 1426 N N . ILE A 1 195 ? -24.578 36.566 1.936 1.00 30.29 195 ILE A N 1
ATOM 1427 C CA . ILE A 1 195 ? -24.194 37.020 3.243 1.00 31.25 195 ILE A CA 1
ATOM 1428 C C . ILE A 1 195 ? -22.893 37.865 3.170 1.00 32.24 195 ILE A C 1
ATOM 1429 O O . ILE A 1 195 ? -22.812 38.917 3.775 1.00 30.45 195 ILE A O 1
ATOM 1434 N N . GLU A 1 196 ? -21.927 37.374 2.399 1.00 33.12 196 GLU A N 1
ATOM 1435 C CA . GLU A 1 196 ? -20.663 38.113 2.198 1.00 35.76 196 GLU A CA 1
ATOM 1436 C C . GLU A 1 196 ? -20.917 39.467 1.553 1.00 34.21 196 GLU A C 1
ATOM 1437 O O . GLU A 1 196 ? -20.393 40.475 2.007 1.00 35.19 196 GLU A O 1
ATOM 1443 N N . TYR A 1 197 ? -21.735 39.458 0.497 1.00 34.34 197 TYR A N 1
ATOM 1444 C CA . TYR A 1 197 ? -22.134 40.649 -0.225 1.00 34.05 197 TYR A CA 1
ATOM 1445 C C . TYR A 1 197 ? -22.824 41.679 0.617 1.00 34.13 197 TYR A C 1
ATOM 1446 O O . TYR A 1 197 ? -22.442 42.874 0.582 1.00 33.99 197 TYR A O 1
ATOM 1455 N N . LEU A 1 198 ? -23.845 41.256 1.372 1.00 32.09 198 LEU A N 1
ATOM 1456 C CA . LEU A 1 198 ? -24.535 42.166 2.277 1.00 32.56 198 LEU A CA 1
ATOM 1457 C C . LEU A 1 198 ? -23.578 42.767 3.302 1.00 32.23 198 LEU A C 1
ATOM 1458 O O . LEU A 1 198 ? -23.631 43.985 3.614 1.00 32.62 198 LEU A O 1
ATOM 1463 N N . LYS A 1 199 ? -22.736 41.914 3.854 1.00 31.53 199 LYS A N 1
ATOM 1464 C CA . LYS A 1 199 ? -21.808 42.351 4.898 1.00 32.51 199 LYS A CA 1
ATOM 1465 C C . LYS A 1 199 ? -20.771 43.397 4.381 1.00 32.88 199 LYS A C 1
ATOM 1466 O O . LYS A 1 199 ? -20.490 44.402 5.078 1.00 33.65 199 LYS A O 1
ATOM 1472 N N . ARG A 1 200 ? -20.202 43.120 3.208 1.00 33.87 200 ARG A N 1
ATOM 1473 C CA . ARG A 1 200 ? -19.208 44.011 2.564 1.00 34.31 200 ARG A CA 1
ATOM 1474 C C . ARG A 1 200 ? -19.820 45.367 2.262 1.00 35.05 200 ARG A C 1
ATOM 1475 O O . ARG A 1 200 ? -19.231 46.408 2.598 1.00 33.71 200 ARG A O 1
ATOM 1483 N N . LYS A 1 201 ? -21.049 45.357 1.732 1.00 35.01 201 LYS A N 1
ATOM 1484 C CA . LYS A 1 201 ? -21.791 46.599 1.508 1.00 36.22 201 LYS A CA 1
ATOM 1485 C C . LYS A 1 201 ? -22.042 47.375 2.753 1.00 37.27 201 LYS A C 1
ATOM 1486 O O . LYS A 1 201 ? -21.801 48.582 2.743 1.00 38.12 201 LYS A O 1
ATOM 1492 N N . ALA A 1 202 ? -22.537 46.719 3.816 1.00 36.43 202 ALA A N 1
ATOM 1493 C CA . ALA A 1 202 ? -22.808 47.415 5.062 1.00 36.65 202 ALA A CA 1
ATOM 1494 C C . ALA A 1 202 ? -21.515 47.967 5.683 1.00 37.94 202 ALA A C 1
ATOM 1495 O O . ALA A 1 202 ? -21.507 49.092 6.217 1.00 37.93 202 ALA A O 1
ATOM 1497 N N . ALA A 1 203 ? -20.447 47.167 5.618 1.00 39.12 203 ALA A N 1
ATOM 1498 C CA . ALA A 1 203 ? -19.156 47.543 6.207 1.00 41.05 203 ALA A CA 1
ATOM 1499 C C . ALA A 1 203 ? -18.548 48.780 5.480 1.00 42.00 203 ALA A C 1
ATOM 1500 O O . ALA A 1 203 ? -18.092 49.745 6.122 1.00 42.29 203 ALA A O 1
ATOM 1502 N N . LYS A 1 204 ? -18.561 48.750 4.155 1.00 42.94 204 LYS A N 1
ATOM 1503 C CA . LYS A 1 204 ? -18.098 49.867 3.370 1.00 45.29 204 LYS A CA 1
ATOM 1504 C C . LYS A 1 204 ? -18.896 51.117 3.720 1.00 46.41 204 LYS A C 1
ATOM 1505 O O . LYS A 1 204 ? -18.317 52.187 3.994 1.00 46.57 204 LYS A O 1
ATOM 1511 N N . LEU A 1 205 ? -20.228 50.971 3.741 1.00 46.49 205 LEU A N 1
ATOM 1512 C CA . LEU A 1 205 ? -21.133 52.066 4.103 1.00 47.20 205 LEU A CA 1
ATOM 1513 C C . LEU A 1 205 ? -20.845 52.685 5.460 1.00 48.03 205 LEU A C 1
ATOM 1514 O O . LEU A 1 205 ? -20.894 53.905 5.602 1.00 48.50 205 LEU A O 1
ATOM 1519 N N . ALA A 1 206 ? -20.552 51.862 6.461 1.00 48.54 206 ALA A N 1
ATOM 1520 C CA . ALA A 1 206 ? -20.342 52.364 7.815 1.00 49.57 206 ALA A CA 1
ATOM 1521 C C . ALA A 1 206 ? -18.966 53.039 8.015 1.00 50.41 206 ALA A C 1
ATOM 1522 O O . ALA A 1 206 ? -18.047 52.844 7.209 1.00 51.74 206 ALA A O 1
#

Secondary structure (DSSP, 8-state):
--HHHHHHTT-EEGGGHHHHH---HHHHHHHHHHHHHHHHSS----HHHHHHHHHHHHHHHHHHHHH---EE----EE-SSSTTEEE--SEEETTTEEEEEE---HHHHHHHHHH-S--HHHHHHHHHHHHHHT-SEEEEEEE-TTS-GGGSEEEEEEE--HHHHHHHHHHHHHHHHHHHHHHHHHHHHHHHH-